Protein AF-A0A1H2IAS3-F1 (afdb_monomer_lite)

Sequence (229 aa):
MPHTAEIHLKPEILARYGLPDIAYPLPPGDLQAALSLDGELPLAVMLQALQQHGAEAGVDWRHYEPAMNRLAQLLTADDGRAAAPVMGDDWWLELGPVDLAGELVTIQREESLVAAISAREDGRLRVAVFRPLDAKSAEYLIGLGQLLHPEHGVCMRENNWQYALDYSAGNGNYYAADRGEAYLSYWKHGLGIGSDGSEIPGWHAQRALVARQVAVAATELGVHYVCSN

pLDDT: mean 91.95, std 10.25, range [46.59, 98.88]

Radius of gyration: 18.14 Å; chains: 1; bounding box: 50×37×56 Å

Structure (mmCIF, N/CA/C/O backbone):
data_AF-A0A1H2IAS3-F1
#
_entry.id   AF-A0A1H2IAS3-F1
#
loop_
_atom_site.group_PDB
_atom_site.id
_atom_site.type_symbol
_atom_site.label_atom_id
_atom_site.label_alt_id
_atom_site.label_comp_id
_atom_site.label_asym_id
_atom_site.label_entity_id
_atom_site.label_seq_id
_atom_site.pdbx_PDB_ins_code
_atom_site.Cartn_x
_atom_site.Cartn_y
_atom_site.Cartn_z
_atom_site.occupancy
_atom_site.B_iso_or_equiv
_atom_site.auth_seq_id
_atom_site.auth_comp_id
_atom_site.auth_asym_id
_atom_site.auth_atom_id
_atom_site.pdbx_PDB_model_num
ATOM 1 N N . MET A 1 1 ? -12.082 20.479 4.792 1.00 46.59 1 MET A N 1
ATOM 2 C CA . MET A 1 1 ? -11.861 19.406 5.774 1.00 46.59 1 MET A CA 1
ATOM 3 C C . MET A 1 1 ? -13.098 19.301 6.649 1.00 46.59 1 MET A C 1
ATOM 5 O O . MET A 1 1 ? -13.443 20.311 7.262 1.00 46.59 1 MET A O 1
ATOM 9 N N . PRO A 1 2 ? -13.817 18.167 6.665 1.00 52.47 2 PRO A N 1
ATOM 10 C CA . PRO A 1 2 ? -14.746 17.901 7.755 1.00 52.47 2 PRO A CA 1
ATOM 11 C C . PRO A 1 2 ? -13.956 17.875 9.072 1.00 52.47 2 PRO A C 1
ATOM 13 O O . PRO A 1 2 ? -12.798 17.471 9.106 1.00 52.47 2 PRO A O 1
ATOM 16 N N . HIS A 1 3 ? -14.551 18.390 10.140 1.00 62.66 3 HIS A N 1
ATOM 17 C CA . HIS A 1 3 ? -13.919 18.463 11.452 1.00 62.66 3 HIS A CA 1
ATOM 18 C C . HIS A 1 3 ? -13.776 17.043 12.024 1.00 62.66 3 HIS A C 1
ATOM 20 O O . HIS A 1 3 ? -14.788 16.415 12.328 1.00 62.66 3 HIS A O 1
ATOM 26 N N . THR A 1 4 ? -12.552 16.526 12.136 1.00 68.12 4 THR A N 1
ATOM 27 C CA . THR A 1 4 ? -12.251 15.280 12.855 1.00 68.12 4 THR A CA 1
ATOM 28 C C . THR A 1 4 ? -12.081 15.573 14.344 1.00 68.12 4 THR A C 1
ATOM 30 O O . THR A 1 4 ? -11.534 16.606 14.731 1.00 68.12 4 THR A O 1
ATOM 33 N N . ALA A 1 5 ? -12.589 14.676 15.188 1.00 76.75 5 ALA A N 1
ATOM 34 C CA . ALA A 1 5 ? -12.343 14.691 16.621 1.00 76.75 5 ALA A CA 1
ATOM 35 C C . ALA A 1 5 ? -11.257 13.665 16.951 1.00 76.75 5 ALA A C 1
ATOM 37 O O . ALA A 1 5 ? -11.325 12.518 16.512 1.00 76.75 5 ALA A O 1
ATOM 38 N N . GLU A 1 6 ? -10.272 14.073 17.744 1.00 83.75 6 GLU A N 1
ATOM 39 C CA . GLU A 1 6 ? -9.296 13.154 18.322 1.00 83.75 6 GLU A CA 1
ATOM 40 C C . GLU A 1 6 ? -9.916 12.449 19.525 1.00 83.75 6 GLU A C 1
ATOM 42 O O . GLU A 1 6 ? -10.330 13.082 20.501 1.00 83.75 6 GLU A O 1
ATOM 47 N N . ILE A 1 7 ? -10.010 11.124 19.448 1.00 85.50 7 ILE A N 1
ATOM 48 C CA . ILE A 1 7 ? -10.617 10.307 20.495 1.00 85.50 7 ILE A CA 1
ATOM 49 C C . ILE A 1 7 ? -9.554 9.424 21.123 1.00 85.50 7 ILE A C 1
ATOM 51 O O . ILE A 1 7 ? -8.887 8.640 20.450 1.00 85.50 7 ILE A O 1
ATOM 55 N N . HIS A 1 8 ? -9.455 9.517 22.445 1.00 87.25 8 HIS A N 1
ATOM 56 C CA . HIS A 1 8 ? -8.695 8.578 23.253 1.00 87.25 8 HIS A CA 1
ATOM 57 C C . HIS A 1 8 ? -9.622 7.464 23.728 1.00 87.25 8 HIS A C 1
ATOM 59 O O . HIS A 1 8 ? -10.606 7.699 24.437 1.00 87.25 8 HIS A O 1
ATOM 65 N N . LEU A 1 9 ? -9.315 6.239 23.311 1.00 86.94 9 LEU A N 1
ATOM 66 C CA . LEU A 1 9 ? -10.040 5.060 23.759 1.00 86.94 9 LEU A CA 1
ATOM 67 C C . LEU A 1 9 ? -9.651 4.721 25.198 1.00 86.94 9 LEU A C 1
ATOM 69 O O . LEU A 1 9 ? -8.518 4.924 25.625 1.00 86.94 9 LEU A O 1
ATOM 73 N N . LYS A 1 10 ? -10.600 4.167 25.956 1.00 87.12 10 LYS A N 1
ATOM 74 C CA . LYS A 1 10 ? -10.315 3.713 27.319 1.00 87.12 10 LYS A CA 1
ATOM 75 C C . LYS A 1 10 ? -9.317 2.543 27.306 1.00 87.12 10 LYS A C 1
ATOM 77 O O . LYS A 1 10 ? -9.403 1.705 26.400 1.00 87.12 10 LYS A O 1
ATOM 82 N N . PRO A 1 11 ? -8.452 2.405 28.329 1.00 90.00 11 PRO A N 1
ATOM 83 C CA . PRO A 1 11 ? -7.467 1.324 28.402 1.00 90.00 11 PRO A CA 1
ATOM 84 C C . PRO A 1 11 ? -8.058 -0.083 28.256 1.00 90.00 11 PRO A C 1
ATOM 86 O O . PRO A 1 11 ? -7.443 -0.947 27.634 1.00 90.00 11 PRO A O 1
ATOM 89 N N . GLU A 1 12 ? -9.269 -0.329 28.768 1.00 88.44 12 GLU A N 1
ATOM 90 C CA . GLU A 1 12 ? -9.911 -1.646 28.678 1.00 88.44 12 GLU A CA 1
ATOM 91 C C . GLU A 1 12 ? -10.295 -2.003 27.235 1.00 88.44 12 GLU A C 1
ATOM 93 O O . GLU A 1 12 ? -10.213 -3.164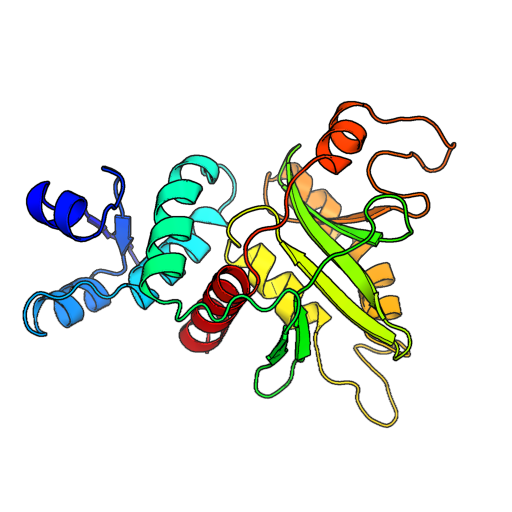 26.832 1.00 88.44 12 GLU A O 1
ATOM 98 N N . ILE A 1 13 ? -10.686 -1.002 26.441 1.00 88.12 13 ILE A N 1
ATOM 99 C CA . ILE A 1 13 ? -11.017 -1.169 25.023 1.00 88.12 13 ILE A CA 1
ATOM 100 C C . ILE A 1 13 ? -9.741 -1.394 24.215 1.00 88.12 13 ILE A C 1
ATOM 102 O O . ILE A 1 13 ? -9.682 -2.329 23.416 1.00 88.12 13 ILE A O 1
ATOM 106 N N . LEU A 1 14 ? -8.700 -0.595 24.466 1.00 90.81 14 LEU A N 1
ATOM 107 C CA . LEU A 1 14 ? -7.393 -0.777 23.834 1.00 90.81 14 LEU A CA 1
ATOM 108 C C . LEU A 1 14 ? -6.857 -2.191 24.079 1.00 90.81 14 LEU A C 1
ATOM 110 O O . LEU A 1 14 ? -6.491 -2.882 23.130 1.00 90.81 14 LEU A O 1
ATOM 114 N N . ALA A 1 15 ? -6.914 -2.666 25.327 1.00 92.94 15 ALA A N 1
ATOM 115 C CA . ALA A 1 15 ? -6.498 -4.015 25.694 1.00 92.94 15 ALA A CA 1
ATOM 116 C C . ALA A 1 15 ? -7.352 -5.102 25.021 1.00 92.94 15 ALA A C 1
ATOM 118 O O . ALA A 1 15 ? -6.798 -6.074 24.508 1.00 92.94 15 ALA A O 1
ATOM 119 N N . ARG A 1 16 ? -8.684 -4.934 24.969 1.00 91.69 16 ARG A N 1
ATOM 120 C CA . ARG A 1 16 ? -9.601 -5.890 24.319 1.00 91.69 16 ARG A CA 1
ATOM 121 C C . ARG A 1 16 ? -9.268 -6.096 22.842 1.00 91.69 16 ARG A C 1
ATOM 123 O O . ARG A 1 16 ? -9.305 -7.227 22.367 1.00 91.69 16 ARG A O 1
ATOM 130 N N . TYR A 1 17 ? -8.960 -5.019 22.123 1.00 92.12 17 TYR A N 1
ATOM 131 C CA . TYR A 1 17 ? -8.684 -5.075 20.687 1.00 92.12 17 TYR A CA 1
ATOM 132 C C . TYR A 1 17 ? -7.187 -5.177 20.361 1.00 92.12 17 TYR A C 1
ATOM 134 O O . TYR A 1 17 ? -6.839 -5.466 19.219 1.00 92.12 17 TYR A O 1
ATOM 142 N N . GLY A 1 18 ? -6.289 -5.021 21.337 1.00 95.50 18 GLY A N 1
ATOM 143 C CA . GLY A 1 18 ? -4.838 -4.974 21.123 1.00 95.50 18 GLY A CA 1
ATOM 144 C C . GLY A 1 18 ? -4.384 -3.717 20.373 1.00 95.50 18 GLY A C 1
ATOM 145 O O . GLY A 1 18 ? -3.422 -3.776 19.613 1.00 95.50 18 GLY A O 1
ATOM 146 N N . LEU A 1 19 ? -5.121 -2.617 20.527 1.00 95.75 19 LEU A N 1
ATOM 147 C CA . LEU A 1 19 ? -4.857 -1.338 19.874 1.00 95.75 19 LEU A CA 1
ATOM 148 C C . LEU A 1 19 ? -3.833 -0.514 20.676 1.00 95.75 19 LEU A C 1
ATOM 150 O O . LEU A 1 19 ? -3.843 -0.579 21.907 1.00 95.75 19 LEU A O 1
ATOM 154 N N . PRO A 1 20 ? -2.962 0.269 20.015 1.00 96.50 20 PRO A N 1
ATOM 155 C CA . PRO A 1 20 ? -2.035 1.156 20.708 1.00 96.50 20 PRO A CA 1
ATOM 156 C C . PRO A 1 20 ? -2.765 2.345 21.350 1.00 96.50 20 PRO A C 1
ATOM 158 O O . PRO A 1 20 ? -3.805 2.795 20.859 1.00 96.50 20 PRO A O 1
ATOM 161 N N . ASP A 1 21 ? -2.189 2.863 22.434 1.00 94.88 21 ASP A N 1
ATOM 162 C CA . ASP A 1 21 ? -2.673 4.058 23.129 1.00 94.88 21 ASP A CA 1
ATOM 163 C C . ASP A 1 21 ? -2.232 5.324 22.386 1.00 94.88 21 ASP A C 1
ATOM 165 O O . ASP A 1 21 ? -1.154 5.871 22.621 1.00 94.88 21 ASP A O 1
ATOM 169 N N . ILE A 1 22 ? -3.056 5.724 21.419 1.00 94.38 22 ILE A N 1
ATOM 170 C CA . ILE A 1 22 ? -2.878 6.912 20.585 1.00 94.38 22 ILE A CA 1
ATOM 171 C C . ILE A 1 22 ? -4.205 7.669 20.472 1.00 94.38 22 ILE A C 1
ATOM 173 O O . ILE A 1 22 ? -5.271 7.139 20.800 1.00 94.38 22 ILE A O 1
ATOM 177 N N . ALA A 1 23 ? -4.146 8.900 19.971 1.00 91.38 23 ALA A N 1
ATOM 178 C CA . ALA A 1 23 ? -5.338 9.612 19.534 1.00 91.38 23 ALA A CA 1
ATOM 179 C C . ALA A 1 23 ? -5.831 9.035 18.198 1.00 91.38 23 ALA A C 1
ATOM 181 O O . ALA A 1 23 ? -5.063 8.922 17.241 1.00 91.38 23 ALA A O 1
ATOM 182 N N . TYR A 1 24 ? -7.115 8.685 18.128 1.00 90.94 24 TYR A N 1
ATOM 183 C CA . TYR A 1 24 ? -7.759 8.221 16.901 1.00 90.94 24 TYR A CA 1
ATOM 184 C C . TYR A 1 24 ? -8.543 9.379 16.273 1.00 90.94 24 TYR A C 1
ATOM 186 O O . TYR A 1 24 ? -9.514 9.833 16.887 1.00 90.94 24 TYR A O 1
ATOM 194 N N . PRO A 1 25 ? -8.155 9.867 15.081 1.00 88.12 25 PRO A N 1
ATOM 195 C CA . PRO A 1 25 ? -8.906 10.892 14.373 1.00 88.12 25 PRO A CA 1
ATOM 196 C C . PRO A 1 25 ? -10.159 10.242 13.785 1.00 88.12 25 PRO A C 1
ATOM 198 O O . PRO A 1 25 ? -10.052 9.435 12.871 1.00 88.12 25 PRO A O 1
ATOM 201 N N . LEU A 1 26 ? -11.348 10.550 14.308 1.00 82.88 26 LEU A N 1
ATOM 202 C CA . LEU A 1 26 ? -12.611 10.058 13.743 1.00 82.88 26 LEU A CA 1
ATOM 203 C C . LEU A 1 26 ? -13.562 11.219 13.452 1.00 82.88 26 LEU A C 1
ATOM 205 O O . LEU A 1 26 ? -13.618 12.184 14.222 1.00 82.88 26 LEU A O 1
ATOM 209 N N . PRO A 1 27 ? -14.369 11.135 12.385 1.00 73.50 27 PRO A N 1
ATOM 210 C CA . PRO A 1 27 ? -15.487 12.045 12.209 1.00 73.50 27 PRO A CA 1
ATOM 211 C C . PRO A 1 27 ? -16.485 11.895 13.379 1.00 73.50 27 PRO A C 1
ATOM 213 O O . PRO A 1 27 ? -16.867 10.773 13.724 1.00 73.50 27 PRO A O 1
ATOM 216 N N . PRO A 1 28 ? -16.956 12.998 13.995 1.00 67.38 28 PRO A N 1
ATOM 217 C CA . PRO A 1 28 ? -17.857 12.946 15.151 1.00 67.38 28 PRO A CA 1
ATOM 218 C C . PRO A 1 28 ? -19.148 12.149 14.911 1.00 67.38 28 PRO A C 1
ATOM 220 O O . PRO A 1 28 ? -19.643 11.488 15.824 1.00 67.38 28 PRO A O 1
ATOM 223 N N . GLY A 1 29 ? -19.681 12.195 13.683 1.00 67.31 29 GLY A N 1
ATOM 224 C CA . GLY A 1 29 ? -20.892 11.464 13.299 1.00 67.31 29 GLY A CA 1
ATOM 225 C C . GLY A 1 29 ? -20.714 9.945 13.324 1.00 67.31 29 GLY A C 1
ATOM 226 O O . GLY A 1 29 ? -21.602 9.233 13.795 1.00 67.31 29 GLY A O 1
ATOM 227 N N . ASP A 1 30 ? -19.545 9.457 12.908 1.00 67.12 30 ASP A N 1
ATOM 228 C CA . ASP A 1 30 ? -19.272 8.023 12.796 1.00 67.12 30 ASP A CA 1
ATOM 229 C C . ASP A 1 30 ? -18.983 7.390 14.160 1.00 67.12 30 ASP A C 1
ATOM 231 O O . ASP A 1 30 ? -19.407 6.265 14.433 1.00 67.12 30 ASP A O 1
ATOM 235 N N . LEU A 1 31 ? -18.342 8.136 15.069 1.00 66.50 31 LEU A N 1
ATOM 236 C CA . LEU A 1 31 ? -18.149 7.688 16.448 1.00 66.50 31 LEU A CA 1
ATOM 237 C C . LEU A 1 31 ? -19.492 7.531 17.172 1.00 66.50 31 LEU A C 1
ATOM 239 O O . LEU A 1 31 ? -19.711 6.538 17.866 1.00 66.50 31 LEU A O 1
ATOM 243 N N . GLN A 1 32 ? -20.395 8.504 17.031 1.00 63.34 32 GLN A N 1
ATOM 244 C CA . GLN A 1 32 ? -21.678 8.472 17.728 1.00 63.34 32 GLN A CA 1
ATOM 245 C C . GLN A 1 32 ? -22.565 7.325 17.222 1.00 63.34 32 GLN A C 1
ATOM 247 O O . GLN A 1 32 ? -23.195 6.640 18.029 1.00 63.34 32 GLN A O 1
ATOM 252 N N . ALA A 1 33 ? -22.560 7.061 15.912 1.00 60.88 33 ALA A N 1
ATOM 253 C CA . ALA A 1 33 ? -23.252 5.917 15.323 1.00 60.88 33 ALA A CA 1
ATOM 254 C C . ALA A 1 33 ? -22.686 4.577 15.826 1.00 60.88 33 ALA A C 1
ATOM 256 O O . ALA A 1 33 ? -23.450 3.684 16.192 1.00 60.88 33 ALA A O 1
ATOM 257 N N . ALA A 1 34 ? -21.362 4.457 15.930 1.00 57.03 34 ALA A N 1
ATOM 258 C CA . ALA A 1 34 ? -20.717 3.228 16.380 1.00 57.03 34 ALA A CA 1
ATOM 259 C C . ALA A 1 34 ? -20.908 2.942 17.874 1.00 57.03 34 ALA A C 1
ATOM 261 O O . ALA A 1 34 ? -21.188 1.815 18.263 1.00 57.03 34 ALA A O 1
ATOM 262 N N . LEU A 1 35 ? -20.853 3.976 18.719 1.00 62.22 35 LEU A N 1
ATOM 263 C CA . LEU A 1 35 ? -21.13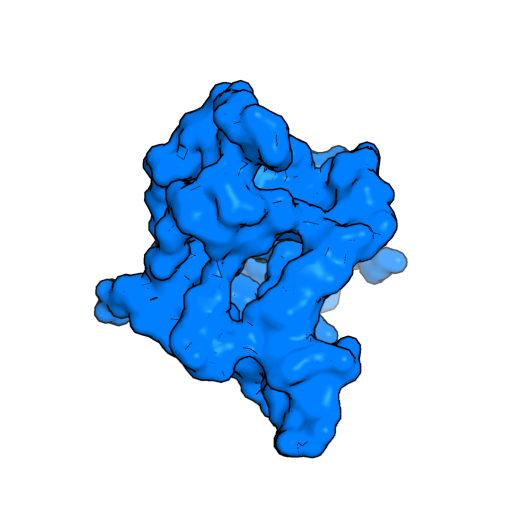4 3.847 20.153 1.00 62.22 35 LEU A CA 1
ATOM 264 C C . LEU A 1 35 ? -22.605 3.496 20.446 1.00 62.22 35 LEU A C 1
ATOM 266 O O . LEU A 1 35 ? -22.912 3.054 21.552 1.00 62.22 35 LEU A O 1
ATOM 270 N N . SER A 1 36 ? -23.502 3.692 19.473 1.00 59.06 36 SER A N 1
ATOM 271 C CA . SER A 1 36 ? -24.929 3.358 19.575 1.00 59.06 36 SER A CA 1
ATOM 272 C C . SER A 1 36 ? -25.235 1.885 19.264 1.00 59.06 36 SER A C 1
ATOM 274 O O . SER A 1 36 ? -26.299 1.400 19.644 1.00 59.06 36 SER A O 1
ATOM 276 N N . LEU A 1 37 ? -24.323 1.175 18.589 1.00 49.22 37 LEU A N 1
ATOM 277 C CA . LEU A 1 37 ? -24.444 -0.240 18.223 1.00 49.22 37 LEU A CA 1
ATOM 278 C C . LEU A 1 37 ? -23.657 -1.100 19.225 1.00 49.22 37 LEU A C 1
ATOM 280 O O . LEU A 1 37 ? -22.456 -1.297 19.073 1.00 49.22 37 LEU A O 1
ATOM 284 N N . ASP A 1 38 ? -24.328 -1.563 20.285 1.00 56.19 38 ASP A N 1
ATOM 285 C CA . ASP A 1 38 ? -23.873 -2.578 21.262 1.00 56.19 38 ASP A CA 1
ATOM 286 C C . ASP A 1 38 ? -22.469 -2.401 21.899 1.00 56.19 38 ASP A C 1
ATOM 288 O O . ASP A 1 38 ? -21.972 -3.286 22.600 1.00 56.19 38 ASP A O 1
ATOM 292 N N . GLY A 1 39 ? -21.837 -1.234 21.739 1.00 62.66 39 GLY A N 1
ATOM 293 C CA . GLY A 1 39 ? -20.511 -0.934 22.282 1.00 62.66 39 GLY A CA 1
ATOM 294 C C . GLY A 1 39 ? -19.344 -1.563 21.509 1.00 62.66 39 GLY A C 1
ATOM 295 O O . GLY A 1 39 ? -18.251 -1.691 22.074 1.00 62.66 39 GLY A O 1
ATOM 296 N N . GLU A 1 40 ? -19.542 -1.964 20.249 1.00 78.38 40 GLU A N 1
ATOM 297 C CA . GLU A 1 40 ? -18.454 -2.409 19.370 1.00 78.38 40 GLU A CA 1
ATOM 298 C C . GLU A 1 40 ? -17.785 -1.234 18.643 1.00 78.38 40 GLU A C 1
ATOM 300 O O . GLU A 1 40 ? -18.399 -0.207 18.361 1.00 78.38 40 GLU A O 1
ATOM 305 N N . LEU A 1 41 ? -16.482 -1.360 18.373 1.00 85.06 41 LEU A N 1
ATOM 306 C CA . LEU A 1 41 ? -15.741 -0.317 17.665 1.00 85.06 41 LEU A CA 1
ATOM 307 C C . LEU A 1 41 ? -16.014 -0.388 16.155 1.00 85.06 41 LEU A C 1
ATOM 309 O O . LEU A 1 41 ? -16.025 -1.487 15.596 1.00 85.06 41 LEU A O 1
ATOM 313 N N . PRO A 1 42 ? -16.126 0.756 15.455 1.00 88.31 42 PRO A N 1
ATOM 314 C CA . PRO A 1 42 ? -16.323 0.786 14.011 1.00 88.31 42 PRO A CA 1
ATOM 315 C C . PRO A 1 42 ? -14.980 0.599 13.295 1.00 88.31 42 PRO A C 1
ATOM 317 O O . PRO A 1 42 ? -14.432 1.534 12.715 1.00 88.31 42 PRO A O 1
ATOM 320 N N . LEU A 1 43 ? -14.414 -0.608 13.365 1.00 92.12 43 LEU A N 1
ATOM 321 C CA . LEU A 1 43 ? -13.025 -0.877 12.970 1.00 92.12 43 LEU A CA 1
ATOM 322 C C . LEU A 1 43 ? -12.687 -0.404 11.544 1.00 92.12 43 LEU A C 1
ATOM 324 O O . LEU A 1 43 ? -11.607 0.140 11.333 1.00 92.12 43 LEU A O 1
ATOM 328 N N . ALA A 1 44 ? -13.605 -0.569 10.584 1.00 92.88 44 ALA A N 1
ATOM 329 C CA . ALA A 1 44 ? -13.407 -0.131 9.199 1.00 92.88 44 ALA A CA 1
ATOM 330 C C . ALA A 1 44 ? -13.349 1.400 9.066 1.00 92.88 44 ALA A C 1
ATOM 332 O O . ALA A 1 44 ? -12.455 1.919 8.407 1.00 92.88 44 ALA A O 1
ATOM 333 N N . VAL A 1 45 ? -14.239 2.126 9.753 1.00 91.00 45 VAL A N 1
ATOM 334 C CA . VAL A 1 45 ? -14.219 3.600 9.792 1.00 91.00 45 VAL A CA 1
ATOM 335 C C . VAL A 1 45 ? -12.939 4.085 10.466 1.00 91.00 45 VAL A C 1
ATOM 337 O O . VAL A 1 45 ? -12.285 4.996 9.973 1.00 91.00 45 VAL A O 1
ATOM 340 N N . MET A 1 46 ? -12.536 3.444 11.568 1.00 93.19 46 MET A N 1
ATOM 341 C CA . MET A 1 46 ? -11.285 3.787 12.242 1.00 93.19 46 MET A CA 1
ATOM 342 C C . MET A 1 46 ? -10.070 3.585 11.343 1.00 93.19 46 MET A C 1
ATOM 344 O O . MET A 1 46 ? -9.178 4.431 11.327 1.00 93.19 46 MET A O 1
ATOM 348 N N . LEU A 1 47 ? -10.033 2.481 10.594 1.00 96.19 47 LEU A N 1
ATOM 349 C CA . LEU A 1 47 ? -8.961 2.229 9.643 1.00 96.19 47 LEU A CA 1
ATOM 350 C C . LEU A 1 47 ? -8.966 3.292 8.542 1.00 96.19 47 LEU A C 1
ATOM 352 O O . LEU A 1 47 ? -7.935 3.919 8.331 1.00 96.19 47 LEU A O 1
ATOM 356 N N . GLN A 1 48 ? -10.111 3.555 7.907 1.00 95.00 48 GLN A N 1
ATOM 357 C CA . GLN A 1 48 ? -10.227 4.562 6.848 1.00 95.00 48 GLN A CA 1
ATOM 358 C C . GLN A 1 48 ? -9.809 5.959 7.327 1.00 95.00 48 GLN A C 1
ATOM 360 O O . GLN A 1 48 ? -9.057 6.644 6.635 1.00 95.00 48 GLN A O 1
ATOM 365 N N . ALA A 1 49 ? -10.216 6.370 8.526 1.00 93.44 49 ALA A N 1
ATOM 366 C CA . ALA A 1 49 ? -9.848 7.675 9.056 1.00 93.44 49 ALA A CA 1
ATOM 367 C C . ALA A 1 49 ? -8.335 7.788 9.328 1.00 93.44 49 ALA A C 1
ATOM 369 O O . ALA A 1 49 ? -7.727 8.815 9.026 1.00 93.44 49 ALA A O 1
ATOM 370 N N . LEU A 1 50 ? -7.693 6.713 9.807 1.00 95.81 50 LEU A N 1
ATOM 371 C CA . LEU A 1 50 ? -6.231 6.652 9.912 1.00 95.81 50 LEU A CA 1
ATOM 372 C C . LEU A 1 50 ? -5.544 6.637 8.541 1.00 95.81 50 LEU A C 1
ATOM 374 O O . LEU A 1 50 ? -4.494 7.256 8.397 1.00 95.81 50 LEU A O 1
ATOM 378 N N . GLN A 1 51 ? -6.122 5.982 7.528 1.00 96.88 51 GLN A N 1
ATOM 379 C CA . GLN A 1 51 ? -5.601 6.026 6.158 1.00 96.88 51 GLN A CA 1
ATOM 380 C C . GLN A 1 51 ? -5.623 7.458 5.610 1.00 96.88 51 GLN A C 1
ATOM 382 O O . GLN A 1 51 ? -4.636 7.905 5.028 1.00 96.88 51 GLN A O 1
ATOM 387 N N . GLN A 1 52 ? -6.725 8.183 5.816 1.00 94.88 52 GLN A N 1
ATOM 388 C CA . GLN A 1 52 ? -6.879 9.574 5.381 1.00 94.88 52 GLN A CA 1
ATOM 389 C C . GLN A 1 52 ? -5.904 10.498 6.104 1.00 94.88 52 GLN A C 1
ATOM 391 O O . GLN A 1 52 ? -5.136 11.203 5.455 1.00 94.88 52 GLN A O 1
ATOM 396 N N . HIS A 1 53 ? -5.890 10.452 7.436 1.00 93.62 53 HIS A N 1
ATOM 397 C CA . HIS A 1 53 ? -5.043 11.337 8.224 1.00 93.62 53 HIS A CA 1
ATOM 398 C C . HIS A 1 53 ? -3.556 11.012 8.050 1.00 93.62 53 HIS A C 1
ATOM 400 O O . HIS A 1 53 ? -2.720 11.904 7.932 1.00 93.62 53 HIS A O 1
ATOM 406 N N . GLY A 1 54 ? -3.226 9.723 7.937 1.00 94.19 54 GLY A N 1
ATOM 407 C CA . GLY A 1 54 ? -1.880 9.266 7.628 1.00 94.19 54 GLY A CA 1
ATOM 408 C C . GLY A 1 54 ? -1.366 9.834 6.309 1.00 94.19 54 GLY A C 1
ATOM 409 O O . GLY A 1 54 ? -0.187 10.155 6.234 1.00 94.19 54 GLY A O 1
ATOM 410 N N . ALA A 1 55 ? -2.217 10.021 5.293 1.00 95.06 55 ALA A N 1
ATOM 411 C CA . ALA A 1 55 ? -1.816 10.537 3.981 1.00 95.06 55 ALA A CA 1
ATOM 412 C C . ALA A 1 55 ? -1.476 12.042 3.968 1.00 95.06 55 ALA A C 1
ATOM 414 O O . ALA A 1 55 ? -0.883 12.518 2.997 1.00 95.06 55 ALA A O 1
ATOM 415 N N . GLU A 1 56 ? -1.832 12.794 5.013 1.00 92.44 56 GLU A N 1
ATOM 416 C CA . GLU A 1 56 ? -1.585 14.235 5.086 1.00 92.44 56 GLU A CA 1
ATOM 417 C C . GLU A 1 56 ? -0.081 14.560 5.163 1.00 92.44 56 GLU A C 1
ATOM 419 O O . GLU A 1 56 ? 0.713 13.890 5.833 1.00 92.44 56 GLU A O 1
ATOM 424 N N . ALA A 1 57 ? 0.320 15.626 4.467 1.00 89.50 57 ALA A N 1
ATOM 425 C CA . ALA A 1 57 ? 1.686 16.133 4.498 1.00 89.50 57 ALA A CA 1
ATOM 426 C C . ALA A 1 57 ? 2.045 16.671 5.896 1.00 89.50 57 ALA A C 1
ATOM 428 O O . ALA A 1 57 ? 1.260 17.382 6.521 1.00 89.50 57 ALA A O 1
ATOM 429 N N . GLY A 1 58 ? 3.257 16.372 6.372 1.00 87.88 58 GLY A N 1
ATOM 430 C CA . GLY A 1 58 ? 3.758 16.844 7.672 1.00 87.88 58 GLY A CA 1
ATOM 431 C C . GLY A 1 58 ? 3.255 16.071 8.898 1.00 87.88 58 GLY A C 1
ATOM 432 O O . GLY A 1 58 ? 3.694 16.364 10.009 1.00 87.88 58 GLY A O 1
ATOM 433 N N . VAL A 1 59 ? 2.383 15.078 8.715 1.00 89.88 59 VAL A N 1
ATOM 434 C CA . VAL A 1 59 ? 1.967 14.151 9.774 1.00 89.88 59 VAL A CA 1
ATOM 435 C C . VAL A 1 59 ? 3.030 13.064 9.970 1.00 89.88 59 VAL A C 1
ATOM 437 O O . VAL A 1 59 ? 3.562 12.526 8.996 1.00 89.88 59 VAL A O 1
ATOM 440 N N . ASP A 1 60 ? 3.316 12.700 11.227 1.00 93.19 60 ASP A N 1
ATOM 441 C CA . ASP A 1 60 ? 4.122 11.514 11.556 1.00 93.19 60 ASP A CA 1
ATOM 442 C C . ASP A 1 60 ? 3.318 10.240 11.271 1.00 93.19 60 ASP A C 1
ATOM 444 O O . ASP A 1 60 ? 2.783 9.575 12.155 1.00 93.19 60 ASP A O 1
ATOM 448 N N . TRP A 1 61 ? 3.197 9.910 9.992 1.00 94.75 61 TRP A N 1
ATOM 449 C CA . TRP A 1 61 ? 2.393 8.798 9.498 1.00 94.75 61 TRP A CA 1
ATOM 450 C C . TRP A 1 61 ? 2.820 7.440 10.077 1.00 94.75 61 TRP A C 1
ATOM 452 O O . TRP A 1 61 ? 1.987 6.546 10.239 1.00 94.75 61 TRP A O 1
ATOM 462 N N . ARG A 1 62 ? 4.097 7.289 10.462 1.00 96.12 62 ARG A N 1
ATOM 463 C CA . ARG A 1 62 ? 4.628 6.071 11.096 1.00 96.12 62 ARG A CA 1
ATOM 464 C C . ARG A 1 62 ? 4.036 5.828 12.481 1.00 96.12 62 ARG A C 1
ATOM 466 O O . ARG A 1 62 ? 3.922 4.675 12.896 1.00 96.12 62 ARG A O 1
ATOM 473 N N . HIS A 1 63 ? 3.593 6.882 13.167 1.00 95.75 63 HIS A N 1
ATOM 474 C CA . HIS A 1 63 ? 2.882 6.778 14.440 1.00 95.75 63 HIS A CA 1
ATOM 475 C C . HIS A 1 63 ? 1.597 5.936 14.331 1.00 95.75 63 HIS A C 1
ATOM 477 O O . HIS A 1 63 ? 1.249 5.216 15.268 1.00 95.75 63 HIS A O 1
ATOM 483 N N . TYR A 1 64 ? 0.920 5.974 13.177 1.00 96.12 64 TYR A N 1
ATOM 484 C CA . TYR A 1 64 ? -0.347 5.272 12.952 1.00 96.12 64 TYR A CA 1
ATOM 485 C C . TYR A 1 64 ? -0.188 3.837 12.442 1.00 96.12 64 TYR A C 1
ATOM 487 O O . TYR A 1 64 ? -1.133 3.053 12.554 1.00 96.12 64 TYR A O 1
ATOM 495 N N . GLU A 1 65 ? 0.989 3.446 11.938 1.00 97.31 65 GLU A N 1
ATOM 496 C CA . GLU A 1 65 ? 1.208 2.116 11.352 1.00 97.31 65 GLU A CA 1
ATOM 497 C C . GLU A 1 65 ? 0.801 0.954 12.280 1.00 97.31 65 GLU A C 1
ATOM 499 O O . GLU A 1 65 ? 0.128 0.032 11.803 1.00 97.31 65 GLU A O 1
ATOM 504 N N . PRO A 1 66 ? 1.126 0.958 13.594 1.00 98.12 66 PRO A N 1
ATOM 505 C CA . PRO A 1 66 ? 0.718 -0.127 14.484 1.00 98.12 66 PRO A CA 1
ATOM 506 C C . PRO A 1 66 ? -0.805 -0.234 14.621 1.00 98.12 66 PRO A C 1
ATOM 508 O O . PRO A 1 66 ? -1.344 -1.343 14.641 1.00 98.12 66 PRO A O 1
ATOM 511 N N . ALA A 1 67 ? -1.503 0.905 14.676 1.00 97.88 67 ALA A N 1
ATOM 512 C CA . ALA A 1 67 ? -2.957 0.958 14.775 1.00 97.88 67 ALA A CA 1
ATOM 513 C C . ALA A 1 67 ? -3.622 0.488 13.477 1.00 97.88 67 ALA A C 1
ATOM 515 O O . ALA A 1 67 ? -4.474 -0.397 13.519 1.00 97.88 67 ALA A O 1
ATOM 516 N N . MET A 1 68 ? -3.186 1.010 12.326 1.00 98.25 68 MET A N 1
ATOM 517 C CA . MET A 1 68 ? -3.696 0.609 11.009 1.00 98.25 68 MET A CA 1
ATOM 518 C C . MET A 1 68 ? -3.509 -0.889 10.779 1.00 98.25 68 MET A C 1
ATOM 520 O O . MET A 1 68 ? -4.458 -1.595 10.442 1.00 98.25 68 MET A O 1
ATOM 524 N N . ASN A 1 69 ? -2.303 -1.396 11.055 1.00 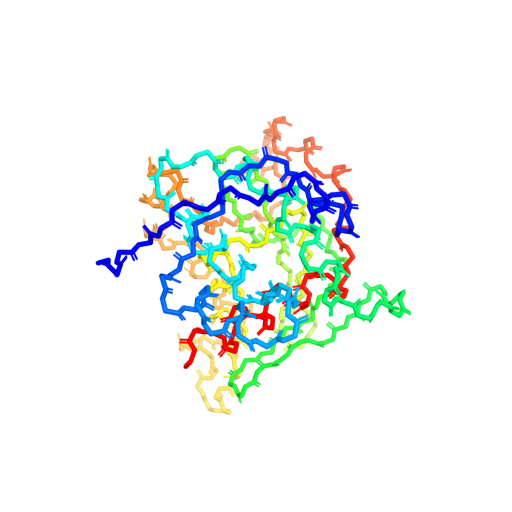97.69 69 ASN A N 1
ATOM 525 C CA . ASN A 1 69 ? -2.007 -2.815 10.938 1.00 97.69 69 ASN A CA 1
ATOM 526 C C . ASN A 1 69 ? -2.928 -3.659 11.824 1.00 97.69 69 ASN A C 1
ATOM 528 O O . ASN A 1 69 ? -3.435 -4.689 11.384 1.00 97.69 69 ASN A O 1
ATOM 532 N N . ARG A 1 70 ? -3.152 -3.232 13.071 1.00 97.75 70 ARG A N 1
ATOM 533 C CA . ARG A 1 70 ? -4.001 -3.979 13.993 1.00 97.75 70 ARG A CA 1
ATOM 534 C C . ARG A 1 70 ? -5.468 -3.964 13.572 1.00 97.75 70 ARG A C 1
ATOM 536 O O . ARG A 1 70 ? -6.110 -5.008 13.623 1.00 97.75 70 ARG A O 1
ATOM 543 N N . LEU A 1 71 ? -5.989 -2.814 13.154 1.00 97.56 71 LEU A N 1
ATOM 544 C CA . LEU A 1 71 ? -7.365 -2.686 12.670 1.00 97.56 71 LEU A CA 1
ATOM 545 C C . LEU A 1 71 ? -7.595 -3.554 11.431 1.00 97.56 71 LEU A C 1
ATOM 547 O O . LEU A 1 71 ? -8.569 -4.301 11.390 1.00 97.56 71 LEU A O 1
ATOM 551 N N . ALA A 1 72 ? -6.663 -3.536 10.476 1.00 97.38 72 ALA A N 1
ATOM 552 C CA . ALA A 1 72 ? -6.729 -4.397 9.303 1.00 97.38 72 ALA A CA 1
ATOM 553 C C . ALA A 1 72 ? -6.718 -5.884 9.697 1.00 97.38 72 ALA A C 1
ATOM 555 O O . ALA A 1 72 ? -7.567 -6.640 9.236 1.00 97.38 72 ALA A O 1
ATOM 556 N N . GLN A 1 73 ? -5.842 -6.305 10.617 1.00 96.50 73 GLN A N 1
ATOM 557 C CA . GLN A 1 73 ? -5.824 -7.682 11.133 1.00 96.50 73 GLN A CA 1
ATOM 558 C C . GLN A 1 73 ? -7.140 -8.095 11.805 1.00 96.50 73 GLN A C 1
ATOM 560 O O . GLN A 1 73 ? -7.572 -9.228 11.631 1.00 96.50 73 GLN A O 1
ATOM 565 N N . LEU A 1 74 ? -7.775 -7.203 12.571 1.00 96.19 74 LEU A N 1
ATOM 566 C CA . LEU A 1 74 ? -9.063 -7.477 13.222 1.00 96.19 74 LEU A CA 1
ATOM 567 C C . LEU A 1 74 ? -10.212 -7.642 12.214 1.00 96.19 74 LEU A C 1
ATOM 569 O O . LEU A 1 74 ? -11.172 -8.350 12.500 1.00 96.19 74 LEU A O 1
ATOM 573 N N . LEU A 1 75 ? -10.109 -6.986 11.058 1.00 95.31 75 LEU A N 1
ATOM 574 C CA . LEU A 1 75 ? -11.071 -7.059 9.955 1.00 95.31 75 LEU A CA 1
ATOM 575 C C . LEU A 1 75 ? -10.793 -8.222 8.987 1.00 95.31 75 LEU A C 1
ATOM 577 O O . LEU A 1 75 ? -11.659 -8.585 8.193 1.00 95.31 75 LEU A O 1
ATOM 581 N N . THR A 1 76 ? -9.591 -8.798 9.031 1.00 93.88 76 THR A N 1
ATOM 582 C CA . THR A 1 76 ? -9.131 -9.800 8.065 1.00 93.88 76 THR A CA 1
ATOM 583 C C . THR A 1 76 ? -9.505 -11.215 8.507 1.00 93.88 76 THR A C 1
ATOM 585 O O . THR A 1 76 ? -9.170 -11.641 9.611 1.00 93.88 76 THR A O 1
ATOM 588 N N . ALA A 1 77 ? -10.097 -11.997 7.603 1.00 83.62 77 ALA A N 1
ATOM 589 C CA . ALA A 1 77 ? -10.125 -13.456 7.703 1.00 83.62 77 ALA A CA 1
ATOM 590 C C . ALA A 1 77 ? -8.956 -14.029 6.882 1.00 83.62 77 ALA A C 1
ATOM 592 O O . ALA A 1 77 ? -9.076 -14.197 5.670 1.00 83.62 77 ALA A O 1
ATOM 593 N N . ASP A 1 78 ? -7.803 -14.252 7.520 1.00 79.25 78 ASP A N 1
ATOM 594 C CA . ASP A 1 78 ? -6.613 -14.767 6.829 1.00 79.25 78 ASP A CA 1
ATOM 595 C C . ASP A 1 78 ? -6.775 -16.255 6.491 1.00 79.25 78 ASP A C 1
ATOM 597 O O . ASP A 1 78 ? -7.159 -17.068 7.334 1.00 79.25 78 ASP A O 1
ATOM 601 N N . ASP A 1 79 ? -6.454 -16.606 5.250 1.00 81.56 79 ASP A N 1
ATOM 602 C CA . ASP A 1 79 ? -6.456 -17.973 4.733 1.00 81.56 79 ASP A CA 1
ATOM 603 C C . ASP A 1 79 ? -5.062 -18.453 4.291 1.00 81.56 79 ASP A C 1
ATOM 605 O O . ASP A 1 79 ? -4.927 -19.535 3.716 1.00 81.56 79 ASP A O 1
ATOM 609 N N . GLY A 1 80 ? -4.013 -17.674 4.583 1.00 85.50 80 GLY A N 1
ATOM 610 C CA . GLY A 1 80 ? -2.616 -18.041 4.361 1.00 85.50 80 GLY A CA 1
ATOM 611 C C . GLY A 1 80 ? -2.176 -18.007 2.896 1.00 85.50 80 GLY A C 1
ATOM 612 O O . GLY A 1 80 ? -1.105 -18.526 2.567 1.00 85.50 80 GLY A O 1
ATOM 613 N N . ARG A 1 81 ? -2.975 -17.423 1.993 1.00 91.12 81 ARG A N 1
ATOM 614 C CA . ARG A 1 81 ? -2.608 -17.304 0.577 1.00 91.12 81 ARG A CA 1
ATOM 615 C C . ARG A 1 81 ? -1.381 -16.412 0.385 1.00 91.12 81 ARG A C 1
ATOM 617 O O . ARG A 1 81 ? -1.319 -15.282 0.859 1.00 91.12 81 ARG A O 1
ATOM 624 N N . ALA A 1 82 ? -0.429 -16.907 -0.403 1.00 92.19 82 ALA A N 1
ATOM 625 C CA . ALA A 1 82 ? 0.759 -16.147 -0.797 1.00 92.19 82 ALA A CA 1
ATOM 626 C C . ALA A 1 82 ? 0.474 -15.100 -1.889 1.00 92.19 82 ALA A C 1
ATOM 628 O O . ALA A 1 82 ? 1.251 -14.162 -2.054 1.00 92.19 82 ALA A O 1
ATOM 629 N N . ALA A 1 83 ? -0.617 -15.268 -2.642 1.00 95.81 83 ALA A N 1
ATOM 630 C CA . ALA A 1 83 ? -1.092 -14.303 -3.622 1.00 95.81 83 ALA A CA 1
ATOM 631 C C . ALA A 1 83 ? -2.617 -14.390 -3.778 1.00 95.81 83 ALA A C 1
ATOM 633 O O . ALA A 1 83 ? -3.195 -15.475 -3.657 1.00 95.81 83 ALA A O 1
ATOM 634 N N . ALA A 1 84 ? -3.266 -13.261 -4.058 1.00 95.50 84 ALA A N 1
ATOM 635 C CA . ALA A 1 84 ? -4.701 -13.204 -4.307 1.00 95.50 84 ALA A CA 1
ATOM 636 C C . ALA A 1 84 ? -5.066 -12.044 -5.249 1.00 95.50 84 ALA A C 1
ATOM 638 O O . ALA A 1 84 ? -4.496 -10.956 -5.126 1.00 95.50 84 ALA A O 1
ATOM 639 N N . PRO A 1 85 ? -6.039 -12.240 -6.159 1.00 96.38 85 PRO A N 1
ATOM 640 C CA . PRO A 1 85 ? -6.632 -11.130 -6.882 1.00 96.38 85 PRO A CA 1
ATOM 641 C C . PRO A 1 85 ? -7.469 -10.276 -5.924 1.00 96.38 85 PRO A C 1
ATOM 643 O O . PRO A 1 85 ? -8.235 -10.803 -5.116 1.00 96.38 85 PRO A O 1
ATOM 646 N N . VAL A 1 86 ? -7.351 -8.963 -6.063 1.00 96.06 86 VAL A N 1
ATOM 647 C CA . VAL A 1 86 ? -8.216 -7.964 -5.433 1.00 96.06 86 VAL A CA 1
ATOM 648 C C . VAL A 1 86 ? -8.832 -7.111 -6.530 1.00 96.06 86 VAL A C 1
ATOM 650 O O . VAL A 1 86 ? -8.187 -6.836 -7.542 1.00 96.06 86 VAL A O 1
ATOM 653 N N . MET A 1 87 ? -10.099 -6.749 -6.373 1.00 95.62 87 MET A N 1
ATOM 654 C CA . MET A 1 87 ? -10.832 -6.007 -7.392 1.00 95.62 87 MET A CA 1
ATOM 655 C C . MET A 1 87 ? -11.968 -5.202 -6.779 1.00 95.62 87 MET A C 1
ATOM 657 O O . MET A 1 87 ? -12.541 -5.614 -5.769 1.00 95.62 87 MET A O 1
ATOM 661 N N . GLY A 1 88 ? -12.286 -4.088 -7.425 1.00 94.50 88 GLY A N 1
ATOM 662 C CA . GLY A 1 88 ? -13.550 -3.378 -7.269 1.00 94.50 88 GLY A CA 1
ATOM 663 C C . GLY A 1 88 ? -14.354 -3.444 -8.563 1.00 94.50 88 GLY A C 1
ATOM 664 O O . GLY A 1 88 ? -14.128 -4.320 -9.400 1.00 94.50 88 GLY A O 1
ATOM 665 N N . ASP A 1 89 ? -15.270 -2.499 -8.735 1.00 93.69 89 ASP A N 1
ATOM 666 C CA . ASP A 1 89 ? -16.158 -2.429 -9.898 1.00 93.69 89 ASP A CA 1
ATOM 667 C C . ASP A 1 89 ? -15.396 -2.190 -11.214 1.00 93.69 89 ASP A C 1
ATOM 669 O O . ASP A 1 89 ? -15.754 -2.742 -12.255 1.00 93.69 89 ASP A O 1
ATOM 673 N N . ASP A 1 90 ? -14.332 -1.387 -11.171 1.00 93.44 90 ASP A N 1
ATOM 674 C CA . ASP A 1 90 ? -13.607 -0.886 -12.342 1.00 93.44 90 ASP A CA 1
ATOM 675 C C . ASP A 1 90 ? -12.083 -1.052 -12.253 1.00 93.44 90 ASP A C 1
ATOM 677 O O . ASP A 1 90 ? -11.351 -0.557 -13.114 1.00 93.44 90 ASP A O 1
ATOM 681 N N . TRP A 1 91 ? -11.587 -1.797 -11.263 1.00 96.12 91 TRP A N 1
ATOM 682 C CA . TRP A 1 91 ? -10.158 -2.033 -11.069 1.00 96.12 91 TRP A CA 1
ATOM 683 C C . TRP A 1 91 ? -9.855 -3.452 -10.586 1.00 96.12 91 TRP A C 1
ATOM 685 O O . TRP A 1 91 ? -10.685 -4.126 -9.979 1.00 96.12 91 TRP A O 1
ATOM 695 N N . TRP A 1 92 ? -8.637 -3.914 -10.856 1.00 96.62 92 TRP A N 1
ATOM 696 C CA . TRP A 1 92 ? -8.127 -5.223 -10.475 1.00 96.62 92 TRP A CA 1
ATOM 697 C C . TRP A 1 92 ? -6.608 -5.180 -10.294 1.00 96.62 92 TRP A C 1
ATOM 699 O O . TRP A 1 92 ? -5.891 -4.599 -11.108 1.00 96.62 92 TRP A O 1
ATOM 709 N N . LEU A 1 93 ? -6.105 -5.878 -9.279 1.00 97.69 93 LEU A N 1
ATOM 710 C CA . LEU A 1 93 ? -4.682 -6.133 -9.050 1.00 97.69 93 LEU A CA 1
ATOM 711 C C . LEU A 1 93 ? -4.490 -7.564 -8.537 1.00 97.69 93 LEU A C 1
ATOM 713 O O . LEU A 1 93 ? -5.402 -8.150 -7.957 1.00 97.69 93 LEU A O 1
ATOM 717 N N . GLU A 1 94 ? -3.281 -8.109 -8.655 1.00 98.50 94 GLU A N 1
ATOM 718 C CA . GLU A 1 94 ? -2.880 -9.256 -7.838 1.00 98.50 94 GLU A CA 1
ATOM 719 C C . GLU A 1 94 ? -1.969 -8.794 -6.705 1.00 98.50 94 GLU A C 1
ATOM 721 O O . GLU A 1 94 ? -0.891 -8.255 -6.945 1.00 98.50 94 GLU A O 1
ATOM 726 N N . LEU A 1 95 ? -2.366 -9.050 -5.464 1.00 98.44 95 LEU A N 1
ATOM 727 C CA . LEU A 1 95 ? -1.461 -8.925 -4.330 1.00 98.44 95 LEU A CA 1
ATOM 728 C C . LEU A 1 95 ? -0.614 -10.193 -4.231 1.00 98.44 95 LEU A C 1
ATOM 730 O O . LEU A 1 95 ? -1.155 -11.296 -4.294 1.00 98.44 95 LEU A O 1
ATOM 734 N N . GLY A 1 96 ? 0.699 -10.054 -4.069 1.00 97.69 96 GLY A N 1
ATOM 735 C CA . GLY A 1 96 ? 1.626 -11.180 -3.984 1.00 97.69 96 GLY A CA 1
ATOM 736 C C . GLY A 1 96 ? 3.096 -10.752 -4.037 1.00 97.69 96 GLY A C 1
ATOM 737 O O . GLY A 1 96 ? 3.392 -9.562 -4.132 1.00 97.69 96 GLY A O 1
ATOM 738 N N . PRO A 1 97 ? 4.043 -11.702 -3.978 1.00 96.88 97 PRO A N 1
ATOM 739 C CA . PRO A 1 97 ? 5.470 -11.396 -3.959 1.00 96.88 97 PRO A CA 1
ATOM 740 C C . PRO A 1 97 ? 5.943 -10.740 -5.265 1.00 96.88 97 PRO A C 1
ATOM 742 O O . PRO A 1 97 ? 5.609 -11.199 -6.359 1.00 96.88 97 PRO A O 1
ATOM 745 N N . VAL A 1 98 ? 6.775 -9.707 -5.133 1.00 98.12 98 VAL A N 1
ATOM 746 C CA . VAL A 1 98 ? 7.413 -8.968 -6.233 1.00 98.12 98 VAL A CA 1
ATOM 747 C C . VAL A 1 98 ? 8.930 -9.095 -6.108 1.00 98.12 98 VAL A C 1
ATOM 749 O O . VAL A 1 98 ? 9.470 -8.999 -5.005 1.00 98.12 98 VAL A O 1
ATOM 752 N N . ASP A 1 99 ? 9.618 -9.310 -7.230 1.00 97.38 99 ASP A N 1
ATOM 753 C CA . ASP A 1 99 ? 11.081 -9.319 -7.274 1.00 97.38 99 ASP A CA 1
ATOM 754 C C . ASP A 1 99 ? 11.631 -7.888 -7.187 1.00 97.38 99 ASP A C 1
ATOM 756 O O . ASP A 1 99 ? 11.554 -7.119 -8.144 1.00 97.38 99 ASP A O 1
ATOM 760 N N . LEU A 1 100 ? 12.207 -7.533 -6.035 1.00 98.38 100 LEU A N 1
ATOM 761 C CA . LEU A 1 100 ? 12.782 -6.205 -5.801 1.00 98.38 100 LEU A CA 1
ATOM 762 C C . LEU A 1 100 ? 14.127 -5.973 -6.514 1.00 98.38 100 LEU A C 1
ATOM 764 O O . LEU A 1 100 ? 14.622 -4.842 -6.527 1.00 98.38 100 LEU A O 1
ATOM 768 N N . ALA A 1 101 ? 14.737 -7.018 -7.083 1.00 97.50 101 ALA A N 1
ATOM 769 C CA . ALA A 1 101 ? 15.939 -6.902 -7.906 1.00 97.50 101 ALA A CA 1
ATOM 770 C C . ALA A 1 101 ? 15.624 -6.653 -9.391 1.00 97.50 101 ALA A C 1
ATOM 772 O O . ALA A 1 101 ? 16.512 -6.222 -10.128 1.00 97.50 101 ALA A O 1
ATOM 773 N N . GLY A 1 102 ? 14.384 -6.908 -9.815 1.00 96.31 102 GLY A N 1
ATOM 774 C CA . GLY A 1 102 ? 13.907 -6.705 -11.179 1.00 96.31 102 GLY A CA 1
ATOM 775 C C . GLY A 1 102 ? 13.385 -5.293 -11.447 1.00 96.31 102 GLY A C 1
ATOM 776 O O . GLY A 1 102 ? 13.374 -4.427 -10.580 1.00 96.31 102 GLY A O 1
ATOM 777 N N . GLU A 1 103 ? 12.932 -5.055 -12.674 1.00 97.69 103 GLU A N 1
ATOM 778 C CA . GLU A 1 103 ? 12.281 -3.800 -13.046 1.00 97.69 103 GLU A CA 1
ATOM 779 C C . GLU A 1 103 ? 10.952 -3.621 -12.296 1.00 97.69 103 GLU A C 1
ATOM 781 O O . GLU A 1 103 ? 10.108 -4.520 -12.291 1.00 97.69 103 GLU A O 1
ATOM 786 N N . LEU A 1 104 ? 10.756 -2.461 -11.664 1.00 98.12 104 LEU A N 1
ATOM 787 C CA . LEU A 1 104 ? 9.581 -2.216 -10.827 1.00 98.12 104 LEU A CA 1
ATOM 788 C C . LEU A 1 104 ? 9.217 -0.731 -10.726 1.00 98.12 104 LEU A C 1
ATOM 790 O O . LEU A 1 104 ? 10.059 0.157 -10.874 1.00 98.12 104 LEU A O 1
ATOM 794 N N . VAL A 1 105 ? 7.947 -0.475 -10.422 1.00 98.69 105 VAL A N 1
ATOM 795 C CA . VAL A 1 105 ? 7.458 0.816 -9.922 1.00 98.69 105 VAL A CA 1
ATOM 796 C C . VAL A 1 105 ? 7.209 0.664 -8.424 1.00 98.69 105 VAL A C 1
ATOM 798 O O . VAL A 1 105 ? 6.690 -0.355 -7.977 1.00 98.69 105 VAL A O 1
ATOM 801 N N . THR A 1 106 ? 7.580 1.650 -7.619 1.00 98.81 106 THR A N 1
ATOM 802 C CA . THR A 1 106 ? 7.320 1.668 -6.176 1.00 98.81 106 THR A CA 1
ATOM 803 C C . THR A 1 106 ? 6.339 2.759 -5.806 1.00 98.81 106 THR A C 1
ATOM 805 O O . THR A 1 106 ? 6.295 3.799 -6.454 1.00 98.81 106 THR A O 1
ATOM 808 N N . ILE A 1 107 ? 5.618 2.543 -4.706 1.00 98.81 107 ILE A N 1
ATOM 809 C CA . ILE A 1 107 ? 5.086 3.624 -3.879 1.00 98.81 107 ILE A CA 1
ATOM 810 C C . ILE A 1 107 ? 6.088 3.849 -2.749 1.00 98.81 107 ILE A C 1
ATOM 812 O O . ILE A 1 107 ? 6.450 2.915 -2.023 1.00 98.81 107 ILE A O 1
ATOM 816 N N . GLN A 1 108 ? 6.548 5.084 -2.622 1.00 98.12 108 GLN A N 1
ATOM 817 C CA . GLN A 1 108 ? 7.544 5.519 -1.652 1.00 98.12 108 GLN A CA 1
ATOM 818 C C . GLN A 1 108 ? 7.001 6.683 -0.845 1.00 98.12 108 GLN A C 1
ATOM 820 O O . GLN A 1 108 ? 6.164 7.446 -1.322 1.00 98.12 108 GLN A O 1
ATOM 825 N N . ARG A 1 109 ? 7.508 6.835 0.373 1.00 97.44 109 ARG A N 1
ATOM 826 C CA . ARG A 1 109 ? 7.292 8.024 1.189 1.00 97.44 109 ARG A CA 1
ATOM 827 C C . ARG A 1 109 ? 8.540 8.278 2.009 1.00 97.44 109 ARG A C 1
ATOM 829 O O . ARG A 1 109 ? 8.989 7.382 2.723 1.00 97.44 109 ARG A O 1
ATOM 836 N N . GLU A 1 110 ? 9.103 9.477 1.883 1.00 95.31 110 GLU A N 1
ATOM 837 C CA . GLU A 1 110 ? 10.434 9.783 2.420 1.00 95.31 110 GLU A CA 1
ATOM 838 C C . GLU A 1 110 ? 11.442 8.699 1.965 1.00 95.31 110 GLU A C 1
ATOM 840 O O . GLU A 1 110 ? 11.493 8.357 0.783 1.00 95.31 110 GLU A O 1
ATOM 845 N N . GLU A 1 111 ? 12.177 8.106 2.908 1.00 95.19 111 GLU A N 1
ATOM 846 C CA . GLU A 1 111 ? 13.142 7.019 2.694 1.00 95.19 111 GLU A CA 1
ATOM 847 C C . GLU A 1 111 ? 12.525 5.619 2.882 1.00 95.19 111 GLU A C 1
ATOM 849 O O . GLU A 1 111 ? 13.235 4.653 3.156 1.00 95.19 111 GLU A O 1
ATOM 854 N N . SER A 1 112 ? 11.197 5.485 2.814 1.00 97.75 112 SER A N 1
ATOM 855 C CA . SER A 1 112 ? 10.491 4.223 3.067 1.00 97.75 112 SER A CA 1
ATOM 856 C C . SER A 1 112 ? 9.788 3.679 1.828 1.00 97.75 112 SER A C 1
ATOM 858 O O . SER A 1 112 ? 9.014 4.373 1.168 1.00 97.75 112 SER A O 1
ATOM 860 N N . LEU A 1 113 ? 9.999 2.390 1.562 1.00 98.69 113 LEU A N 1
ATOM 861 C CA . LEU A 1 113 ? 9.208 1.595 0.633 1.00 98.69 113 LEU A CA 1
ATOM 862 C C . LEU A 1 113 ? 7.848 1.278 1.261 1.00 98.69 113 LEU A C 1
ATOM 864 O O . LEU A 1 113 ? 7.780 0.645 2.317 1.00 98.69 113 LEU A O 1
ATOM 868 N N . VAL A 1 114 ? 6.771 1.689 0.592 1.00 98.75 114 VAL A N 1
ATOM 869 C CA . VAL A 1 114 ? 5.394 1.373 0.994 1.00 98.75 114 VAL A CA 1
ATOM 870 C C . VAL A 1 114 ? 4.888 0.159 0.223 1.00 98.75 114 VAL A C 1
ATOM 872 O O . VAL A 1 114 ? 4.419 -0.804 0.829 1.00 98.75 114 VAL A O 1
ATOM 875 N N . ALA A 1 115 ? 5.041 0.166 -1.102 1.00 98.88 115 ALA A N 1
ATOM 876 C CA . ALA A 1 115 ? 4.664 -0.942 -1.974 1.00 98.88 115 ALA A CA 1
ATOM 877 C C . ALA A 1 115 ? 5.594 -1.037 -3.192 1.00 98.88 115 ALA A C 1
ATOM 879 O O . ALA A 1 115 ? 6.173 -0.038 -3.620 1.00 98.88 115 ALA A O 1
ATOM 880 N N . ALA A 1 116 ? 5.711 -2.232 -3.765 1.00 98.88 116 ALA A N 1
ATOM 881 C CA . ALA A 1 116 ? 6.386 -2.486 -5.034 1.00 98.88 116 ALA A CA 1
ATOM 882 C C . ALA A 1 116 ? 5.415 -3.129 -6.024 1.00 98.88 116 ALA A C 1
ATOM 884 O O . ALA A 1 116 ? 4.586 -3.955 -5.644 1.00 98.88 116 ALA A O 1
ATOM 885 N N . ILE A 1 117 ? 5.537 -2.742 -7.287 1.00 98.88 117 ILE A N 1
ATOM 886 C CA . ILE A 1 117 ? 4.633 -3.076 -8.380 1.00 98.88 117 ILE A CA 1
ATOM 887 C C . ILE A 1 117 ? 5.475 -3.621 -9.531 1.00 98.88 117 ILE A C 1
ATOM 889 O O . ILE A 1 117 ? 6.409 -2.958 -9.987 1.00 98.88 117 ILE A O 1
ATOM 893 N N . SER A 1 118 ? 5.124 -4.803 -10.027 1.00 98.38 118 SER A N 1
ATOM 894 C CA . SER A 1 118 ? 5.740 -5.407 -11.209 1.00 98.38 118 SER A CA 1
ATOM 895 C C . SER A 1 118 ? 4.694 -5.784 -12.249 1.00 98.38 118 SER A C 1
ATOM 897 O O . SER A 1 118 ? 3.539 -6.079 -11.920 1.00 98.38 118 SER A O 1
ATOM 899 N N . ALA A 1 119 ? 5.122 -5.845 -13.506 1.00 97.88 119 ALA A N 1
ATOM 900 C CA . ALA A 1 119 ? 4.316 -6.403 -14.579 1.00 97.88 119 ALA A CA 1
ATOM 901 C C . ALA A 1 119 ? 4.035 -7.896 -14.353 1.00 97.88 119 ALA A C 1
ATOM 903 O O . ALA A 1 119 ? 4.893 -8.656 -13.897 1.00 97.88 119 ALA A O 1
ATOM 904 N N . ARG A 1 120 ? 2.833 -8.321 -14.730 1.00 96.44 120 ARG A N 1
ATOM 905 C CA . ARG A 1 120 ? 2.496 -9.716 -15.017 1.00 96.44 120 ARG A CA 1
ATOM 906 C C . ARG A 1 120 ? 2.637 -9.984 -16.514 1.00 96.44 120 ARG A C 1
ATOM 908 O O . ARG A 1 120 ? 2.673 -9.060 -17.323 1.00 96.44 120 ARG A O 1
ATOM 915 N N . GLU A 1 121 ? 2.633 -11.261 -16.889 1.00 94.06 121 GLU A N 1
ATOM 916 C CA . GLU A 1 121 ? 2.658 -11.690 -18.298 1.00 94.06 121 GLU A CA 1
ATOM 917 C C . GLU A 1 121 ? 1.461 -11.162 -19.110 1.00 94.06 121 GLU A C 1
ATOM 919 O O . GLU A 1 121 ? 1.582 -10.925 -20.307 1.00 94.06 121 GLU A O 1
ATOM 924 N N . ASP A 1 122 ? 0.318 -10.936 -18.456 1.00 92.00 122 ASP A N 1
ATOM 925 C CA . ASP A 1 122 ? -0.912 -10.404 -19.057 1.00 92.00 122 ASP A CA 1
ATOM 926 C C . ASP A 1 122 ? -0.957 -8.861 -19.119 1.00 92.00 122 ASP A C 1
ATOM 928 O O . ASP A 1 122 ? -1.983 -8.283 -19.480 1.00 92.00 122 ASP A O 1
ATOM 932 N N . GLY A 1 123 ? 0.133 -8.177 -18.751 1.00 91.81 123 GLY A N 1
ATOM 933 C CA . GLY A 1 123 ? 0.220 -6.714 -18.721 1.00 91.81 123 GLY A CA 1
ATOM 934 C C . GLY A 1 123 ? -0.495 -6.053 -17.536 1.00 91.81 123 GLY A C 1
ATOM 935 O O . GLY A 1 123 ? -0.428 -4.827 -17.398 1.00 91.81 123 GLY A O 1
ATOM 936 N N . ARG A 1 124 ? -1.154 -6.832 -16.664 1.00 95.81 124 ARG A N 1
ATOM 937 C CA . ARG A 1 124 ? -1.687 -6.344 -15.387 1.00 95.81 124 ARG A CA 1
ATOM 938 C C . ARG A 1 124 ? -0.593 -6.286 -14.327 1.00 95.81 124 ARG A C 1
ATOM 940 O O . ARG A 1 124 ? 0.559 -6.648 -14.559 1.00 95.81 124 ARG A O 1
ATOM 947 N N . LEU A 1 125 ? -0.957 -5.808 -13.145 1.00 98.44 125 LEU A N 1
ATOM 948 C CA . LEU A 1 125 ? -0.008 -5.517 -12.080 1.00 98.44 125 LEU A CA 1
ATOM 949 C C . LEU A 1 125 ? -0.045 -6.590 -10.993 1.00 98.44 125 LEU A C 1
ATOM 951 O O . LEU A 1 125 ? -1.120 -7.031 -10.571 1.00 98.44 125 LEU A O 1
ATOM 955 N N . ARG A 1 126 ? 1.143 -6.964 -10.517 1.00 98.69 126 ARG A N 1
ATOM 956 C CA . ARG A 1 126 ? 1.335 -7.634 -9.232 1.00 98.69 126 ARG A CA 1
ATOM 957 C C . ARG A 1 126 ? 1.922 -6.644 -8.234 1.00 98.69 126 ARG A C 1
ATOM 959 O O . ARG A 1 126 ? 2.820 -5.885 -8.590 1.00 98.69 126 ARG A O 1
ATOM 966 N N . VAL A 1 127 ? 1.432 -6.673 -6.999 1.00 98.81 127 VAL A N 1
ATOM 967 C CA . VAL A 1 127 ? 1.794 -5.721 -5.947 1.00 98.81 127 VAL A CA 1
ATOM 968 C C . VAL A 1 127 ? 2.204 -6.445 -4.669 1.00 98.81 127 VAL A C 1
ATOM 970 O O . VAL A 1 127 ? 1.448 -7.261 -4.141 1.00 98.81 127 VAL A O 1
ATOM 973 N N . ALA A 1 128 ? 3.367 -6.086 -4.131 1.00 98.75 128 ALA A N 1
ATOM 974 C CA . ALA A 1 128 ? 3.789 -6.429 -2.777 1.00 98.75 128 ALA A CA 1
ATOM 975 C C . ALA A 1 128 ? 3.718 -5.177 -1.896 1.00 98.75 128 ALA A C 1
ATOM 977 O O . ALA A 1 128 ? 4.268 -4.136 -2.254 1.00 98.75 128 ALA A O 1
ATOM 978 N N . VAL A 1 129 ? 3.066 -5.272 -0.739 1.00 98.69 129 VAL A N 1
ATOM 979 C CA . VAL A 1 129 ? 2.922 -4.157 0.210 1.00 98.69 129 VAL A CA 1
ATOM 980 C C . VAL A 1 129 ? 3.828 -4.404 1.413 1.00 98.69 129 VAL A C 1
ATOM 982 O O . VAL A 1 129 ? 3.829 -5.501 1.962 1.00 98.69 129 VAL A O 1
ATOM 985 N N . PHE A 1 130 ? 4.593 -3.404 1.841 1.00 98.56 130 PHE A N 1
ATOM 986 C CA . PHE A 1 130 ? 5.574 -3.507 2.931 1.00 98.56 130 PHE A CA 1
ATOM 987 C C . PHE A 1 130 ? 5.169 -2.705 4.171 1.00 98.56 130 PHE A C 1
ATOM 989 O O . PHE A 1 130 ? 5.569 -3.048 5.283 1.00 98.56 130 PHE A O 1
ATOM 996 N N . ARG A 1 131 ? 4.322 -1.684 4.003 1.00 98.44 131 ARG A N 1
ATOM 997 C CA . ARG A 1 131 ? 3.796 -0.832 5.082 1.00 98.44 131 ARG A CA 1
ATOM 998 C C . ARG A 1 131 ? 2.281 -0.653 4.952 1.00 98.44 131 ARG A C 1
ATOM 1000 O O . ARG A 1 131 ? 1.783 -0.812 3.841 1.00 98.44 131 ARG A O 1
ATOM 1007 N N . PRO A 1 132 ? 1.545 -0.385 6.047 1.00 98.31 132 PRO A N 1
ATOM 1008 C CA . PRO A 1 132 ? 0.118 -0.083 5.968 1.00 98.31 132 PRO A CA 1
ATOM 1009 C C . PRO A 1 132 ? -0.162 1.009 4.931 1.00 98.31 132 PRO A C 1
ATOM 1011 O O . PRO A 1 132 ? 0.553 2.011 4.876 1.00 98.31 132 PRO A O 1
ATOM 1014 N N . LEU A 1 133 ? -1.181 0.804 4.103 1.00 98.38 133 LEU A N 1
ATOM 1015 C CA . LEU A 1 133 ? -1.515 1.732 3.029 1.00 98.38 133 LEU A CA 1
ATOM 1016 C C . LEU A 1 133 ? -2.256 2.945 3.587 1.00 98.38 133 LEU A C 1
ATOM 1018 O O . LEU A 1 133 ? -3.400 2.811 4.016 1.00 98.38 133 LEU A O 1
ATOM 1022 N N . ASP A 1 134 ? -1.633 4.124 3.539 1.00 97.75 134 ASP A N 1
ATOM 1023 C CA . ASP A 1 134 ? -2.362 5.390 3.659 1.00 97.75 134 ASP A CA 1
ATOM 1024 C C . ASP A 1 134 ? -3.301 5.602 2.453 1.00 97.75 134 ASP A C 1
ATOM 1026 O O . ASP A 1 134 ? -3.235 4.874 1.456 1.00 97.75 134 ASP A O 1
ATOM 1030 N N . ALA A 1 135 ? -4.206 6.581 2.547 1.00 97.44 135 ALA A N 1
ATOM 1031 C CA . ALA A 1 135 ? -5.230 6.808 1.528 1.00 97.44 135 ALA A CA 1
ATOM 1032 C C . ALA A 1 135 ? -4.611 7.046 0.145 1.00 97.44 135 ALA A C 1
ATOM 1034 O O . ALA A 1 135 ? -5.005 6.403 -0.821 1.00 97.44 135 ALA A O 1
ATOM 1035 N N . LYS A 1 136 ? -3.564 7.871 0.060 1.00 97.75 136 LYS A N 1
ATOM 1036 C CA . LYS A 1 136 ? -2.891 8.173 -1.207 1.00 97.75 136 LYS A CA 1
ATOM 1037 C C . LYS A 1 136 ? -2.210 6.944 -1.820 1.00 97.75 136 LYS A C 1
ATOM 1039 O O . LYS A 1 136 ? -2.231 6.752 -3.034 1.00 97.75 136 LYS A O 1
ATOM 1044 N N . SER A 1 137 ? -1.609 6.092 -0.993 1.00 98.44 137 SER A N 1
ATOM 1045 C CA . SER A 1 137 ? -1.004 4.836 -1.441 1.00 98.44 137 SER A CA 1
ATOM 1046 C C . SER A 1 137 ? -2.064 3.860 -1.959 1.00 98.44 137 SER A C 1
ATOM 1048 O O . SER A 1 137 ? -1.855 3.228 -2.994 1.00 98.44 137 SER A O 1
ATOM 1050 N N . ALA A 1 138 ? -3.212 3.758 -1.283 1.00 98.38 138 ALA A N 1
ATOM 1051 C CA . ALA A 1 138 ? -4.343 2.956 -1.747 1.00 98.38 138 ALA A CA 1
ATOM 1052 C C . ALA A 1 138 ? -4.923 3.493 -3.071 1.00 98.38 138 ALA A C 1
ATOM 1054 O O . ALA A 1 138 ? -5.132 2.712 -4.000 1.00 98.38 138 ALA A O 1
ATOM 1055 N N . GLU A 1 139 ? -5.090 4.813 -3.194 1.00 97.69 139 GLU A N 1
ATOM 1056 C CA . GLU A 1 139 ? -5.535 5.492 -4.419 1.00 97.69 139 GLU A CA 1
ATOM 1057 C C . GLU A 1 139 ? -4.604 5.211 -5.601 1.00 97.69 139 GLU A C 1
ATOM 1059 O O . GLU A 1 139 ? -5.080 4.923 -6.699 1.00 97.69 139 GLU A O 1
ATOM 1064 N N . TYR A 1 140 ? -3.281 5.233 -5.392 1.00 98.31 140 TYR A N 1
ATOM 1065 C CA . TYR A 1 140 ? -2.334 4.862 -6.443 1.00 98.31 140 TYR A CA 1
ATOM 1066 C C . TYR A 1 140 ? -2.530 3.426 -6.913 1.00 98.31 140 TYR A C 1
ATOM 1068 O O . TYR A 1 140 ? -2.565 3.185 -8.117 1.00 98.31 140 TYR A O 1
ATOM 1076 N N . LEU A 1 141 ? -2.672 2.472 -5.994 1.00 98.50 141 LEU A N 1
ATOM 1077 C CA . LEU A 1 141 ? -2.872 1.074 -6.365 1.00 98.50 141 LEU A CA 1
ATOM 1078 C C . LEU A 1 141 ? -4.185 0.890 -7.141 1.00 98.50 141 LEU A C 1
ATOM 1080 O O . LEU A 1 141 ? -4.168 0.334 -8.239 1.00 98.50 141 LEU A O 1
ATOM 1084 N N . ILE A 1 142 ? -5.296 1.416 -6.625 1.00 97.50 142 ILE A N 1
ATOM 1085 C CA . ILE A 1 142 ? -6.610 1.343 -7.281 1.00 97.50 142 ILE A CA 1
ATOM 1086 C C . ILE A 1 142 ? -6.569 2.012 -8.660 1.00 97.50 142 ILE A C 1
ATOM 1088 O O . ILE A 1 142 ? -6.956 1.404 -9.657 1.00 97.50 142 ILE A O 1
ATOM 1092 N N . GLY A 1 143 ? -6.030 3.231 -8.741 1.00 96.50 143 GLY A N 1
ATOM 1093 C CA . GLY A 1 143 ? -5.935 3.995 -9.982 1.00 96.50 143 GLY A CA 1
ATOM 1094 C C . GLY A 1 143 ? -5.062 3.318 -11.038 1.00 96.50 143 GLY A C 1
ATOM 1095 O O . GLY A 1 143 ? -5.415 3.313 -12.215 1.00 96.50 143 GLY A O 1
ATOM 1096 N N . LEU A 1 144 ? -3.951 2.696 -10.639 1.00 97.75 144 LEU A N 1
ATOM 1097 C CA . LEU A 1 144 ? -3.100 1.922 -11.547 1.00 97.75 144 LEU A CA 1
ATOM 1098 C C . LEU A 1 144 ? -3.740 0.591 -11.969 1.00 97.75 144 LEU A C 1
ATOM 1100 O O . LEU A 1 144 ? -3.410 0.070 -13.034 1.00 97.75 144 LEU A O 1
ATOM 1104 N N . GLY A 1 145 ? -4.653 0.050 -11.162 1.00 96.94 145 GLY A N 1
ATOM 1105 C CA . GLY A 1 145 ? -5.361 -1.207 -11.397 1.00 96.94 145 GLY A CA 1
ATOM 1106 C C . GLY A 1 145 ? -6.584 -1.115 -12.309 1.00 96.94 145 GLY A C 1
ATOM 1107 O O . GLY A 1 145 ? -7.268 -2.122 -12.462 1.00 96.94 145 GLY A O 1
ATOM 1108 N N . GLN A 1 146 ? -6.888 0.041 -12.907 1.00 95.88 146 GLN A N 1
ATOM 1109 C CA . GLN A 1 146 ? -8.074 0.217 -13.759 1.00 95.88 146 GLN A CA 1
ATOM 1110 C C . GLN A 1 146 ? -8.219 -0.881 -14.825 1.00 95.88 146 GLN A C 1
ATOM 1112 O O . GLN A 1 146 ? -7.244 -1.307 -15.451 1.00 95.88 146 GLN A O 1
ATOM 1117 N N . LEU A 1 147 ? -9.449 -1.342 -15.053 1.00 92.25 147 LEU A N 1
ATOM 1118 C CA . LEU A 1 147 ? -9.743 -2.315 -16.100 1.00 92.25 147 LEU A CA 1
ATOM 1119 C C . LEU A 1 147 ? -9.448 -1.721 -17.485 1.00 92.25 147 LEU A C 1
ATOM 1121 O O . LEU A 1 147 ? -9.809 -0.585 -17.787 1.00 92.25 147 LEU A O 1
ATOM 1125 N N . LEU A 1 148 ? -8.808 -2.516 -18.346 1.00 87.31 148 LEU A N 1
ATOM 1126 C CA . LEU A 1 148 ? -8.494 -2.108 -19.714 1.00 87.31 148 LEU A CA 1
ATOM 1127 C C . LEU A 1 148 ? -9.783 -1.886 -20.516 1.00 87.31 148 LEU A C 1
ATOM 1129 O O . LEU A 1 148 ? -10.633 -2.777 -20.595 1.00 87.31 148 LEU A O 1
ATOM 1133 N N . HIS A 1 149 ? -9.882 -0.743 -21.198 1.00 85.25 149 HIS A N 1
ATOM 1134 C CA . HIS A 1 149 ? -10.843 -0.566 -22.278 1.00 85.25 149 HIS A CA 1
ATOM 1135 C C . HIS A 1 149 ? -10.459 -1.491 -23.445 1.00 85.25 149 HIS A C 1
ATOM 1137 O O . HIS A 1 149 ? -9.294 -1.479 -23.857 1.00 85.25 149 HIS A O 1
ATOM 1143 N N . PRO A 1 150 ? -11.407 -2.243 -24.036 1.00 81.31 150 PRO A N 1
ATOM 1144 C CA . PRO A 1 150 ? -11.105 -3.247 -25.060 1.00 81.31 150 PRO A CA 1
ATOM 1145 C C . PRO A 1 150 ? -10.390 -2.681 -26.295 1.00 81.31 150 PRO A C 1
ATOM 1147 O O . PRO A 1 150 ? -9.631 -3.397 -26.938 1.00 81.31 150 PRO A O 1
ATOM 1150 N N . GLU A 1 151 ? -10.607 -1.403 -26.616 1.00 82.00 151 GLU A N 1
ATOM 1151 C CA . GLU A 1 151 ? -10.020 -0.753 -27.799 1.00 82.00 151 GLU A CA 1
ATOM 1152 C C . GLU A 1 151 ? -8.937 0.287 -27.479 1.00 82.00 151 GLU A C 1
ATOM 1154 O O . GLU A 1 151 ? -8.185 0.688 -28.364 1.00 82.00 151 GLU A O 1
ATOM 1159 N N . HIS A 1 152 ? -8.880 0.783 -26.241 1.00 83.88 152 HIS A N 1
ATOM 1160 C CA . HIS A 1 152 ? -8.074 1.968 -25.895 1.00 83.88 152 HIS A CA 1
ATOM 1161 C C . HIS A 1 152 ? -7.094 1.716 -24.742 1.00 83.88 152 HIS A C 1
ATOM 1163 O O . HIS A 1 152 ? -6.345 2.621 -24.371 1.00 83.88 152 HIS A O 1
ATOM 1169 N N . GLY A 1 153 ? -7.095 0.499 -24.187 1.00 89.00 153 GLY A N 1
ATOM 1170 C CA . GLY A 1 153 ? -6.281 0.129 -23.037 1.00 89.00 153 GLY A CA 1
ATOM 1171 C C . GLY A 1 153 ? -6.645 0.946 -21.794 1.00 89.00 153 GLY A C 1
ATOM 1172 O O . GLY A 1 153 ? -7.825 1.170 -21.532 1.00 89.00 153 GLY A O 1
ATOM 1173 N N . VAL A 1 154 ? -5.655 1.382 -21.015 1.00 89.81 154 VAL A N 1
ATOM 1174 C CA . VAL A 1 154 ? -5.852 2.172 -19.782 1.00 89.81 154 VAL A CA 1
ATOM 1175 C C . VAL A 1 154 ? -5.192 3.528 -19.966 1.00 89.81 154 VAL A C 1
ATOM 1177 O O . VAL A 1 154 ? -3.997 3.593 -20.239 1.00 89.81 154 VAL A O 1
ATOM 1180 N N . CYS A 1 155 ? -5.957 4.616 -19.840 1.00 88.31 155 CYS A N 1
ATOM 1181 C CA . CYS A 1 155 ? -5.436 5.985 -19.947 1.00 88.31 155 CYS A CA 1
ATOM 1182 C C . CYS A 1 155 ? -4.557 6.226 -21.197 1.00 88.31 155 CYS A C 1
ATOM 1184 O O . CYS A 1 155 ? -3.506 6.862 -21.114 1.00 88.31 155 CYS A O 1
ATOM 1186 N N . MET A 1 156 ? -4.990 5.723 -22.363 1.00 89.56 156 MET A N 1
ATOM 1187 C CA . MET A 1 156 ? -4.266 5.776 -23.649 1.00 89.56 156 MET A CA 1
ATOM 1188 C C . MET A 1 156 ? -2.967 4.951 -23.707 1.00 89.56 156 MET A C 1
ATOM 1190 O O . MET A 1 156 ? -2.115 5.198 -24.563 1.00 89.56 156 MET A O 1
ATOM 1194 N N . ARG A 1 157 ? -2.795 3.972 -22.814 1.00 94.56 157 ARG A N 1
ATOM 1195 C CA . ARG A 1 157 ? -1.672 3.025 -22.807 1.00 94.56 157 ARG A CA 1
ATOM 1196 C C . ARG A 1 157 ? -2.156 1.605 -23.019 1.00 94.56 157 ARG A C 1
ATOM 1198 O O . ARG A 1 157 ? -3.272 1.266 -22.652 1.00 94.56 157 ARG A O 1
ATOM 1205 N N . GLU A 1 158 ? -1.293 0.776 -23.603 1.00 93.25 158 GLU A N 1
ATOM 1206 C CA . GLU A 1 158 ? -1.626 -0.596 -24.007 1.00 93.25 158 GLU A CA 1
ATOM 1207 C C . GLU A 1 158 ? -2.103 -1.466 -22.834 1.00 93.25 158 GLU A C 1
ATOM 1209 O O . GLU A 1 158 ? -3.015 -2.272 -22.992 1.00 93.25 158 GLU A O 1
ATOM 1214 N N . ASN A 1 159 ? -1.508 -1.292 -21.652 1.00 95.38 159 ASN A N 1
ATOM 1215 C CA . ASN A 1 159 ? -1.826 -2.061 -20.453 1.00 95.38 159 ASN A CA 1
ATOM 1216 C C . ASN A 1 159 ? -1.483 -1.280 -19.172 1.00 95.38 159 ASN A C 1
ATOM 1218 O O . ASN A 1 159 ? -0.912 -0.185 -19.224 1.00 95.38 159 ASN A O 1
ATOM 1222 N N . ASN A 1 160 ? -1.820 -1.857 -18.014 1.00 97.25 160 ASN A N 1
ATOM 1223 C CA . ASN A 1 160 ? -1.585 -1.239 -16.709 1.00 97.25 160 ASN A CA 1
ATOM 1224 C C . ASN A 1 160 ? -0.097 -1.031 -16.409 1.00 97.25 160 ASN A C 1
ATOM 1226 O O . ASN A 1 160 ? 0.247 -0.055 -15.749 1.00 97.25 160 ASN A O 1
ATOM 1230 N N . TRP A 1 161 ? 0.791 -1.911 -16.885 1.00 97.75 161 TRP A N 1
ATOM 1231 C CA . TRP A 1 161 ? 2.230 -1.737 -16.681 1.00 97.75 161 TRP A CA 1
ATOM 1232 C C . TRP A 1 161 ? 2.768 -0.497 -17.395 1.00 97.75 161 TRP A C 1
ATOM 1234 O O . TRP A 1 161 ? 3.425 0.330 -16.768 1.00 97.75 161 TRP A O 1
ATOM 1244 N N . GLN A 1 162 ? 2.430 -0.313 -18.675 1.00 97.06 162 GLN A N 1
ATOM 1245 C CA . GLN A 1 162 ? 2.819 0.891 -19.414 1.00 97.06 162 GLN A CA 1
ATOM 1246 C C . GLN A 1 162 ? 2.238 2.146 -18.762 1.00 97.06 162 GLN A C 1
ATOM 1248 O O . GLN A 1 162 ? 2.956 3.121 -18.557 1.00 97.06 162 GLN A O 1
ATOM 1253 N N . TYR A 1 163 ? 0.974 2.089 -18.336 1.00 97.31 163 TYR A N 1
ATOM 1254 C CA . TYR A 1 163 ? 0.371 3.185 -17.588 1.00 97.31 163 TYR A CA 1
ATOM 1255 C C . TYR A 1 163 ? 1.122 3.497 -16.282 1.00 97.31 163 TYR A C 1
ATOM 1257 O O . TYR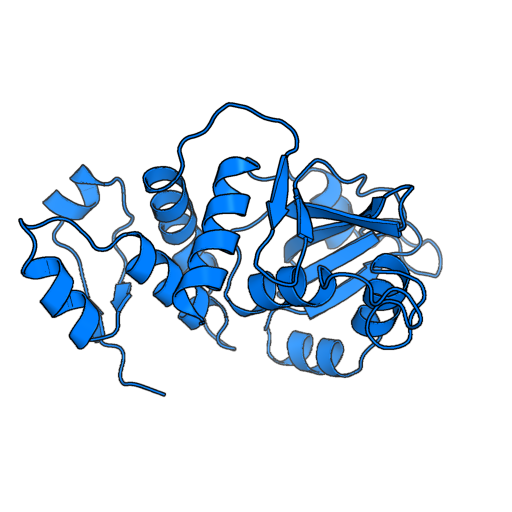 A 1 163 ? 1.391 4.665 -16.005 1.00 97.31 163 TYR A O 1
ATOM 1265 N N . ALA A 1 164 ? 1.533 2.483 -15.514 1.00 98.00 164 ALA A N 1
ATOM 1266 C CA . ALA A 1 164 ? 2.311 2.670 -14.291 1.00 98.00 164 ALA A CA 1
ATOM 1267 C C . ALA A 1 164 ? 3.680 3.318 -14.553 1.00 98.00 164 ALA A C 1
ATOM 1269 O O . ALA A 1 164 ? 4.082 4.207 -13.799 1.00 98.00 164 ALA A O 1
ATOM 1270 N N . LEU A 1 165 ? 4.368 2.932 -15.634 1.00 97.31 165 LEU A N 1
ATOM 1271 C CA . LEU A 1 165 ? 5.628 3.557 -16.042 1.00 97.31 165 LEU A CA 1
ATOM 1272 C C . LEU A 1 165 ? 5.440 5.051 -16.326 1.00 97.31 165 LEU A C 1
ATOM 1274 O O . LEU A 1 165 ? 6.155 5.879 -15.761 1.00 97.31 165 LEU A O 1
ATOM 1278 N N . ASP A 1 166 ? 4.441 5.419 -17.128 1.00 95.88 166 ASP A N 1
ATOM 1279 C CA . ASP A 1 166 ? 4.182 6.829 -17.436 1.00 95.88 166 ASP A CA 1
ATOM 1280 C C . ASP A 1 166 ? 3.752 7.630 -16.213 1.00 95.88 166 ASP A C 1
ATOM 1282 O O . ASP A 1 166 ? 4.199 8.759 -16.009 1.00 95.88 166 ASP A O 1
ATOM 1286 N N . TYR A 1 167 ? 2.891 7.042 -15.387 1.00 95.94 167 TYR A N 1
ATOM 1287 C CA . TYR A 1 167 ? 2.362 7.708 -14.211 1.00 95.94 167 TYR A CA 1
ATOM 1288 C C . TYR A 1 167 ? 3.451 7.923 -13.151 1.00 95.94 167 TYR A C 1
ATOM 1290 O O . TYR A 1 167 ? 3.482 8.970 -12.504 1.00 95.94 167 TYR A O 1
ATOM 1298 N N . SER A 1 168 ? 4.420 7.005 -13.046 1.00 96.94 168 SER A N 1
ATOM 1299 C CA . SER A 1 168 ? 5.607 7.174 -12.197 1.00 96.94 168 SER A CA 1
ATOM 1300 C C . SER A 1 168 ? 6.543 8.298 -12.667 1.00 96.94 168 SER A C 1
ATOM 1302 O O . SER A 1 168 ? 7.190 8.944 -11.844 1.00 96.94 168 SER A O 1
ATOM 1304 N N . ALA A 1 169 ? 6.556 8.615 -13.965 1.00 94.12 169 ALA A N 1
ATOM 1305 C CA . ALA A 1 169 ? 7.353 9.705 -14.532 1.00 94.12 169 ALA A CA 1
ATOM 1306 C C . ALA A 1 169 ? 6.687 11.093 -14.412 1.00 94.12 169 ALA A C 1
ATOM 1308 O O . ALA A 1 169 ? 7.262 12.099 -14.832 1.00 94.12 169 ALA A O 1
ATOM 1309 N N . GLY A 1 170 ? 5.473 11.178 -13.859 1.00 92.56 170 GLY A N 1
ATOM 1310 C CA . GLY A 1 170 ? 4.749 12.438 -13.714 1.00 92.56 170 GLY A CA 1
ATOM 1311 C C . GLY A 1 170 ? 5.394 13.398 -12.706 1.00 92.56 170 GLY A C 1
ATOM 1312 O O . GLY A 1 170 ? 5.730 13.014 -11.587 1.00 92.56 170 GLY A O 1
ATOM 1313 N N . ASN A 1 171 ? 5.460 14.692 -13.048 1.00 93.44 171 ASN A N 1
ATOM 1314 C CA . ASN A 1 171 ? 5.976 15.747 -12.155 1.00 93.44 171 ASN A CA 1
ATOM 1315 C C . ASN A 1 171 ? 5.240 15.822 -10.803 1.00 93.44 171 ASN A C 1
ATOM 1317 O O . ASN A 1 171 ? 5.798 16.303 -9.819 1.00 93.44 171 ASN A O 1
ATOM 1321 N N . GLY A 1 172 ? 3.995 15.335 -10.736 1.00 93.94 172 GLY A N 1
ATOM 1322 C CA . GLY A 1 172 ? 3.238 15.231 -9.488 1.00 93.94 172 GLY A CA 1
ATOM 1323 C C . GLY A 1 172 ? 3.964 14.421 -8.409 1.00 93.94 172 GLY A C 1
ATOM 1324 O O . GLY A 1 172 ? 3.884 14.786 -7.238 1.00 93.94 172 GLY A O 1
ATOM 1325 N N . ASN A 1 173 ? 4.732 13.395 -8.797 1.00 97.00 173 ASN A N 1
ATOM 1326 C CA . ASN A 1 173 ? 5.502 12.571 -7.863 1.00 97.00 173 ASN A CA 1
ATOM 1327 C C . ASN A 1 173 ? 6.649 13.353 -7.218 1.00 97.00 173 ASN A C 1
ATOM 1329 O O . ASN A 1 173 ? 6.872 13.218 -6.020 1.00 97.00 173 ASN A O 1
ATOM 1333 N N . TYR A 1 174 ? 7.318 14.230 -7.973 1.00 94.62 174 TYR A N 1
ATOM 1334 C CA . TYR A 1 174 ? 8.361 15.104 -7.430 1.00 94.62 174 TYR A CA 1
ATOM 1335 C C . TYR A 1 174 ? 7.800 16.046 -6.358 1.00 94.62 174 TYR A C 1
ATOM 1337 O O . TYR A 1 174 ? 8.345 16.141 -5.262 1.00 94.62 174 TYR A O 1
ATOM 1345 N N . TYR A 1 175 ? 6.663 16.692 -6.635 1.00 95.81 175 TYR A N 1
ATOM 1346 C CA . TYR A 1 175 ? 6.020 17.577 -5.659 1.00 95.81 175 TYR A CA 1
ATOM 1347 C C . TYR A 1 175 ? 5.448 16.826 -4.453 1.00 95.81 175 TYR A C 1
ATOM 1349 O O . TYR A 1 175 ? 5.411 17.370 -3.355 1.00 95.81 175 TYR A O 1
ATOM 1357 N N . ALA A 1 176 ? 4.972 15.596 -4.649 1.00 96.31 176 ALA A N 1
ATOM 1358 C CA . ALA A 1 176 ? 4.528 14.740 -3.558 1.00 96.31 176 ALA A CA 1
ATOM 1359 C C . ALA A 1 176 ? 5.693 14.370 -2.629 1.00 96.31 176 ALA A C 1
ATOM 1361 O O . ALA A 1 176 ? 5.560 14.509 -1.415 1.00 96.31 176 ALA A O 1
ATOM 1362 N N . ALA A 1 177 ? 6.836 13.976 -3.200 1.00 96.12 177 ALA A N 1
ATOM 1363 C CA . ALA A 1 177 ? 8.047 13.673 -2.446 1.00 96.12 177 ALA A CA 1
ATOM 1364 C C . ALA A 1 177 ? 8.538 14.889 -1.641 1.00 96.12 177 ALA A C 1
ATOM 1366 O O . ALA A 1 177 ? 8.818 14.753 -0.454 1.00 96.12 177 ALA A O 1
ATOM 1367 N N . ASP A 1 178 ? 8.564 16.080 -2.253 1.00 95.69 178 ASP A N 1
ATOM 1368 C CA . ASP A 1 178 ? 8.955 17.337 -1.591 1.00 95.69 178 ASP A CA 1
ATOM 1369 C C . ASP A 1 178 ? 8.053 17.683 -0.391 1.00 95.69 178 ASP A C 1
ATOM 1371 O O . ASP A 1 178 ? 8.526 18.158 0.639 1.00 95.69 178 ASP A O 1
ATOM 1375 N N . ARG A 1 179 ? 6.753 17.367 -0.476 1.00 94.94 179 ARG A N 1
ATOM 1376 C CA . ARG A 1 179 ? 5.796 17.539 0.632 1.00 94.94 179 ARG A CA 1
ATOM 1377 C C . ARG A 1 179 ? 5.811 16.403 1.663 1.00 94.94 179 ARG A C 1
ATOM 1379 O O . ARG A 1 179 ? 5.070 16.474 2.642 1.00 94.94 179 ARG A O 1
ATOM 1386 N N . GLY A 1 180 ? 6.616 15.359 1.462 1.00 95.19 180 GLY A N 1
ATOM 1387 C CA . GLY A 1 180 ? 6.638 14.179 2.333 1.00 95.19 180 GLY A CA 1
ATOM 1388 C C . GLY A 1 180 ? 5.383 13.303 2.223 1.00 95.19 180 GLY A C 1
ATOM 1389 O O . GLY A 1 180 ? 5.060 12.568 3.155 1.00 95.19 180 GLY A O 1
ATOM 1390 N N . GLU A 1 181 ? 4.655 13.383 1.111 1.00 97.00 181 GLU A N 1
ATOM 1391 C CA . GLU A 1 181 ? 3.512 12.517 0.801 1.00 97.00 181 GLU A CA 1
ATOM 1392 C C . GLU A 1 181 ? 3.980 11.232 0.103 1.00 97.00 181 GLU A C 1
ATOM 1394 O O . GLU A 1 181 ? 5.099 11.159 -0.403 1.00 97.00 181 GLU A O 1
ATOM 1399 N N . ALA A 1 182 ? 3.101 10.232 -0.004 1.00 98.06 182 ALA A N 1
ATOM 1400 C CA . ALA A 1 182 ? 3.361 9.083 -0.866 1.00 98.06 182 ALA A CA 1
ATOM 1401 C C . ALA A 1 182 ? 3.510 9.507 -2.345 1.00 98.06 182 ALA A C 1
ATOM 1403 O O . ALA A 1 182 ? 2.770 10.368 -2.847 1.00 98.06 182 ALA A O 1
ATOM 1404 N N . TYR A 1 183 ? 4.447 8.891 -3.063 1.00 98.56 183 TYR A N 1
ATOM 1405 C CA . TYR A 1 183 ? 4.752 9.156 -4.471 1.00 98.56 183 TYR A CA 1
ATOM 1406 C C . TYR A 1 183 ? 5.175 7.884 -5.207 1.00 98.56 183 TYR A C 1
ATOM 1408 O O . TYR A 1 183 ? 5.611 6.914 -4.587 1.00 98.56 183 TYR A O 1
ATOM 1416 N N . LEU A 1 184 ? 5.045 7.893 -6.535 1.00 98.62 184 LEU A N 1
ATOM 1417 C CA . LEU A 1 184 ? 5.516 6.804 -7.384 1.00 98.62 184 LEU A CA 1
ATOM 1418 C C . LEU A 1 184 ? 6.953 7.043 -7.850 1.00 98.62 184 LEU A C 1
ATOM 1420 O O . LEU A 1 184 ? 7.333 8.174 -8.151 1.00 98.62 184 LEU A O 1
ATOM 1424 N N . SER A 1 185 ? 7.734 5.970 -7.955 1.00 97.56 185 SER A N 1
ATOM 1425 C CA . SER A 1 185 ? 9.102 6.011 -8.477 1.00 97.56 185 SER A CA 1
ATOM 1426 C C . SER A 1 185 ? 9.408 4.770 -9.308 1.00 97.56 185 SER A C 1
ATOM 1428 O O . SER A 1 185 ? 8.951 3.673 -8.992 1.00 97.56 185 SER A O 1
ATOM 1430 N N . TYR A 1 186 ? 10.169 4.935 -10.386 1.00 97.81 186 TYR A N 1
ATOM 1431 C CA . TYR A 1 186 ? 10.517 3.854 -11.304 1.00 97.81 186 TYR A CA 1
ATOM 1432 C C . TYR A 1 186 ? 11.966 3.402 -11.125 1.00 97.81 186 TYR A C 1
ATOM 1434 O O . TYR A 1 186 ? 12.899 4.205 -11.143 1.00 97.81 186 TYR A O 1
ATOM 1442 N N . TRP A 1 187 ? 12.145 2.086 -11.021 1.00 97.56 187 TRP A N 1
ATOM 1443 C CA . TRP A 1 187 ? 13.424 1.420 -10.822 1.00 97.56 187 TRP A CA 1
ATOM 1444 C C . TRP A 1 187 ? 13.679 0.424 -11.948 1.00 97.56 187 TRP A C 1
ATOM 1446 O O . TRP A 1 187 ? 13.332 -0.752 -11.857 1.00 97.56 187 TRP A O 1
ATOM 1456 N N . LYS A 1 188 ? 14.339 0.891 -13.011 1.00 96.75 188 LYS A N 1
ATOM 1457 C CA . LYS A 1 188 ? 14.666 0.066 -14.184 1.00 96.75 188 LYS A CA 1
ATOM 1458 C C . LYS A 1 188 ? 15.539 -1.151 -13.861 1.00 96.75 188 LYS A C 1
ATOM 1460 O O . LYS A 1 188 ? 15.401 -2.200 -14.481 1.00 96.75 188 LYS A O 1
ATOM 1465 N N . HIS A 1 189 ? 16.474 -0.987 -12.927 1.00 97.38 189 HIS A N 1
ATOM 1466 C CA . HIS A 1 189 ? 17.512 -1.972 -12.598 1.00 97.38 189 HIS A CA 1
ATOM 1467 C C . HIS A 1 189 ? 17.305 -2.612 -11.214 1.00 97.38 189 HIS A C 1
ATOM 1469 O O . HIS A 1 189 ? 18.238 -3.166 -10.629 1.00 97.38 189 HIS A O 1
ATOM 1475 N N . GLY A 1 190 ? 16.088 -2.502 -10.677 1.00 97.62 190 GLY A N 1
ATOM 1476 C CA . GLY A 1 190 ? 15.752 -2.930 -9.328 1.00 97.62 190 GLY A CA 1
ATOM 1477 C C . GLY A 1 190 ? 15.950 -1.864 -8.267 1.00 97.62 190 GLY A C 1
ATOM 1478 O O . GLY A 1 190 ? 16.665 -0.875 -8.437 1.00 97.62 190 GLY A O 1
ATOM 1479 N N . LEU A 1 191 ? 15.306 -2.096 -7.126 1.00 98.31 191 LEU A N 1
ATOM 1480 C CA . LEU A 1 191 ? 15.231 -1.147 -6.023 1.00 98.31 191 LEU A CA 1
ATOM 1481 C C . LEU A 1 191 ? 16.628 -0.801 -5.501 1.00 98.31 191 LEU A C 1
ATOM 1483 O O . LEU A 1 191 ? 17.382 -1.697 -5.131 1.00 98.31 191 LEU A O 1
ATOM 1487 N N . GLY A 1 192 ? 16.979 0.479 -5.456 1.00 97.75 192 GLY A N 1
ATOM 1488 C CA . GLY A 1 192 ? 18.284 0.927 -4.972 1.00 97.75 192 GLY A CA 1
ATOM 1489 C C . GLY A 1 192 ? 19.433 0.801 -5.970 1.00 97.75 192 GLY A C 1
ATOM 1490 O O . GLY A 1 192 ? 20.574 0.958 -5.557 1.00 97.75 192 GLY A O 1
ATOM 1491 N N . ILE A 1 193 ? 19.161 0.551 -7.255 1.00 98.00 193 ILE A N 1
ATOM 1492 C CA . ILE A 1 193 ? 20.165 0.650 -8.322 1.00 98.00 193 ILE A CA 1
ATOM 1493 C C . ILE A 1 193 ? 19.834 1.859 -9.197 1.00 98.00 193 ILE A C 1
ATOM 1495 O O . ILE A 1 193 ? 18.768 1.921 -9.813 1.00 98.00 193 ILE A O 1
ATOM 1499 N N . GLY A 1 194 ? 20.745 2.830 -9.222 1.00 93.25 194 GLY A N 1
ATOM 1500 C CA . GLY A 1 194 ? 20.647 4.037 -10.031 1.00 93.25 194 GLY A CA 1
ATOM 1501 C C . GLY A 1 194 ? 20.685 3.744 -11.531 1.00 93.25 194 GLY A C 1
ATOM 1502 O O . GLY A 1 194 ? 21.075 2.664 -11.978 1.00 93.25 194 GLY A O 1
ATOM 1503 N N . SER A 1 195 ? 20.303 4.731 -12.339 1.00 89.12 195 SER A N 1
ATOM 1504 C CA . SER A 1 195 ? 20.338 4.624 -13.805 1.00 89.12 195 SER A CA 1
ATOM 1505 C C . SER A 1 195 ? 21.754 4.463 -14.372 1.00 89.12 195 SER A C 1
ATOM 1507 O O . SER A 1 195 ? 21.917 3.952 -15.477 1.00 89.12 195 SER A O 1
ATOM 1509 N N . ASP A 1 196 ? 22.772 4.871 -13.615 1.00 93.62 196 ASP A N 1
ATOM 1510 C CA . ASP A 1 196 ? 24.194 4.676 -13.907 1.00 93.62 196 ASP A CA 1
ATOM 1511 C C . ASP A 1 196 ? 24.744 3.332 -13.387 1.00 93.62 196 ASP A C 1
ATOM 1513 O O . ASP A 1 196 ? 25.929 3.043 -13.550 1.00 93.62 196 ASP A O 1
ATOM 1517 N N . GLY A 1 197 ? 23.894 2.505 -12.769 1.00 93.56 197 GLY A N 1
ATOM 1518 C CA . GLY A 1 197 ? 24.265 1.232 -12.157 1.00 93.56 197 GLY A CA 1
ATOM 1519 C C . GLY A 1 197 ? 24.872 1.355 -10.758 1.00 93.56 197 GLY A C 1
ATOM 1520 O O . GLY A 1 197 ? 25.259 0.336 -10.187 1.00 93.56 197 GLY A O 1
ATOM 1521 N N . SER A 1 198 ? 24.965 2.564 -10.194 1.00 96.25 198 SER A N 1
ATOM 1522 C CA . SER A 1 198 ? 25.433 2.753 -8.820 1.00 96.25 198 SER A CA 1
ATOM 1523 C C . SER A 1 198 ? 24.419 2.225 -7.806 1.00 96.25 198 SER A C 1
ATOM 1525 O O . SER A 1 198 ? 23.207 2.275 -8.015 1.00 96.25 198 SER A O 1
ATOM 1527 N N . GLU A 1 199 ? 24.912 1.703 -6.687 1.00 97.50 199 GLU A N 1
ATOM 1528 C CA . GLU A 1 199 ? 24.055 1.301 -5.576 1.00 97.50 199 GLU A CA 1
ATOM 1529 C C . GLU A 1 199 ? 23.705 2.521 -4.717 1.00 97.50 199 GLU A C 1
ATOM 1531 O O . GLU A 1 199 ? 24.573 3.320 -4.364 1.00 97.50 199 GLU A O 1
ATOM 1536 N N . ILE A 1 200 ? 22.432 2.631 -4.338 1.00 97.38 200 ILE A N 1
ATOM 1537 C CA . ILE A 1 200 ? 21.918 3.594 -3.368 1.00 97.38 200 ILE A CA 1
ATOM 1538 C C . ILE A 1 200 ? 21.637 2.815 -2.074 1.00 97.38 200 ILE A C 1
ATOM 1540 O O . ILE A 1 200 ? 20.575 2.193 -1.960 1.00 97.38 200 ILE A O 1
ATOM 1544 N N . PRO A 1 201 ? 22.556 2.823 -1.084 1.00 96.69 201 PRO A N 1
ATOM 1545 C CA . PRO A 1 201 ? 22.541 1.849 0.010 1.00 96.69 201 PRO A CA 1
ATOM 1546 C C . PRO A 1 201 ? 21.246 1.832 0.831 1.00 96.69 201 PRO A C 1
ATOM 1548 O O . PRO A 1 201 ? 20.758 0.761 1.186 1.00 96.69 201 PRO A O 1
ATOM 1551 N N . GLY A 1 202 ? 20.654 3.003 1.099 1.00 96.25 202 GLY A N 1
ATOM 1552 C CA . GLY A 1 202 ? 19.407 3.114 1.869 1.00 96.25 202 GLY A CA 1
ATOM 1553 C C . GLY A 1 202 ? 18.210 2.435 1.195 1.00 96.25 202 GLY A C 1
ATOM 1554 O O . GLY A 1 202 ? 17.382 1.823 1.867 1.00 96.25 202 GLY A O 1
ATOM 1555 N N . TRP A 1 203 ? 18.150 2.469 -0.137 1.00 97.75 203 TRP A N 1
ATOM 1556 C CA . TRP A 1 203 ? 17.115 1.787 -0.914 1.00 97.75 203 TRP A CA 1
ATOM 1557 C C . TRP A 1 203 ? 17.463 0.323 -1.168 1.00 97.75 203 TRP A C 1
ATOM 1559 O O . TRP A 1 203 ? 16.590 -0.538 -1.092 1.00 97.75 203 TRP A O 1
ATOM 1569 N N . HIS A 1 204 ? 18.740 0.014 -1.403 1.00 97.56 204 HIS A N 1
ATOM 1570 C CA . HIS A 1 204 ? 19.187 -1.359 -1.612 1.00 97.56 204 HIS A CA 1
ATOM 1571 C C . HIS A 1 204 ? 18.941 -2.235 -0.371 1.00 97.56 204 HIS A C 1
ATOM 1573 O O . HIS A 1 204 ? 18.440 -3.354 -0.491 1.00 97.56 204 HIS A O 1
ATOM 1579 N N . ALA A 1 205 ? 19.171 -1.698 0.834 1.00 97.62 205 ALA A N 1
ATOM 1580 C CA . ALA A 1 205 ? 18.890 -2.387 2.095 1.00 97.62 205 ALA A CA 1
ATOM 1581 C C . ALA A 1 205 ? 17.412 -2.798 2.253 1.00 97.62 205 ALA A C 1
ATOM 1583 O O . ALA A 1 205 ? 17.111 -3.812 2.884 1.00 97.62 205 ALA A O 1
ATOM 1584 N N . GLN A 1 206 ? 16.481 -2.055 1.647 1.00 98.12 206 GLN A N 1
ATOM 1585 C CA . GLN A 1 206 ? 15.046 -2.340 1.733 1.00 98.12 206 GLN A CA 1
ATOM 1586 C C . GLN A 1 206 ? 14.613 -3.560 0.915 1.00 98.12 206 GLN A C 1
ATOM 1588 O O . GLN A 1 206 ? 13.509 -4.061 1.112 1.00 98.12 206 GLN A O 1
ATOM 1593 N N . ARG A 1 207 ? 15.494 -4.125 0.077 1.00 97.31 207 ARG A N 1
ATOM 1594 C CA . ARG A 1 207 ? 15.253 -5.422 -0.576 1.00 97.31 207 ARG A CA 1
ATOM 1595 C C . ARG A 1 207 ? 15.082 -6.577 0.412 1.00 97.31 207 ARG A C 1
ATOM 1597 O O . ARG A 1 207 ? 14.509 -7.599 0.055 1.00 97.31 207 ARG A O 1
ATOM 1604 N N . ALA A 1 208 ? 15.576 -6.421 1.641 1.00 97.06 208 ALA A N 1
ATOM 1605 C CA . ALA A 1 208 ? 15.435 -7.408 2.706 1.00 97.06 208 ALA A CA 1
ATOM 1606 C C . ALA A 1 208 ? 14.100 -7.306 3.472 1.00 97.06 208 ALA A C 1
ATOM 1608 O O . ALA A 1 208 ? 13.868 -8.092 4.392 1.00 97.06 208 ALA A O 1
ATOM 1609 N N . LEU A 1 209 ? 13.233 -6.339 3.139 1.00 97.00 209 LEU A N 1
ATOM 1610 C CA . LEU A 1 209 ? 11.925 -6.212 3.776 1.00 97.00 209 LEU A CA 1
ATOM 1611 C C . LEU A 1 209 ? 11.041 -7.420 3.454 1.00 97.00 209 LEU A C 1
ATOM 1613 O O . LEU A 1 209 ? 11.020 -7.935 2.338 1.00 97.00 209 LEU A O 1
ATOM 1617 N N . VAL A 1 210 ? 10.260 -7.839 4.446 1.00 96.44 210 VAL A N 1
ATOM 1618 C CA . VAL A 1 210 ? 9.249 -8.883 4.284 1.00 96.44 210 VAL A CA 1
ATOM 1619 C C . VAL A 1 210 ? 7.924 -8.214 3.949 1.00 96.44 210 VAL A C 1
ATOM 1621 O O . VAL A 1 210 ? 7.472 -7.332 4.679 1.00 96.44 210 VAL A O 1
ATOM 1624 N N . ALA A 1 211 ? 7.306 -8.628 2.843 1.00 97.31 211 ALA A N 1
ATOM 1625 C CA . ALA A 1 211 ? 5.987 -8.140 2.467 1.00 97.31 211 ALA A CA 1
ATOM 1626 C C . ALA A 1 211 ? 4.942 -8.504 3.535 1.00 97.31 211 ALA A C 1
ATOM 1628 O O . ALA A 1 211 ? 4.989 -9.568 4.160 1.00 97.31 211 ALA A O 1
ATOM 1629 N N . ARG A 1 212 ? 3.976 -7.609 3.726 1.00 96.69 212 ARG A N 1
ATOM 1630 C CA . 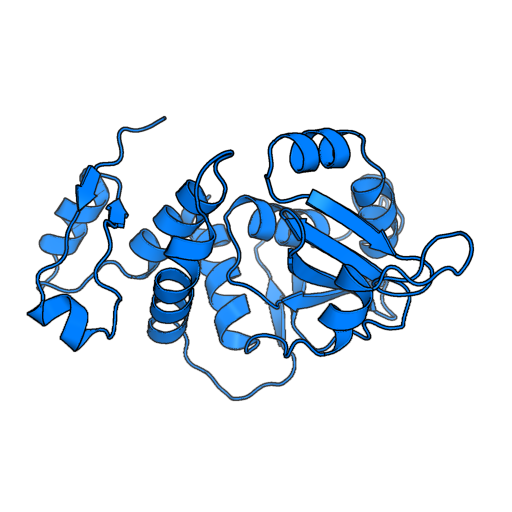ARG A 1 212 ? 2.805 -7.808 4.579 1.00 96.69 212 ARG A CA 1
ATOM 1631 C C . ARG A 1 212 ? 1.957 -8.952 4.030 1.00 96.69 212 ARG A C 1
ATOM 1633 O O . ARG A 1 212 ? 1.970 -9.250 2.837 1.00 96.69 212 ARG A O 1
ATOM 1640 N N . GLN A 1 213 ? 1.191 -9.579 4.920 1.00 96.19 213 GLN A N 1
ATOM 1641 C CA . GLN A 1 213 ? 0.245 -10.624 4.539 1.00 96.19 213 GLN A CA 1
ATOM 1642 C C . GLN A 1 213 ? -0.755 -10.090 3.510 1.00 96.19 213 GLN A C 1
ATOM 1644 O O . GLN A 1 213 ? -1.321 -9.007 3.682 1.00 96.19 213 GLN A O 1
ATOM 1649 N N . VAL A 1 214 ? -1.002 -10.884 2.468 1.00 96.94 214 VAL A N 1
ATOM 1650 C CA . VAL A 1 214 ? -1.884 -10.518 1.353 1.00 96.94 214 VAL A CA 1
ATOM 1651 C C . VAL A 1 214 ? -3.288 -10.165 1.840 1.00 96.94 214 VAL A C 1
ATOM 1653 O O . VAL A 1 214 ? -3.834 -9.152 1.418 1.00 96.94 214 VAL A O 1
ATOM 1656 N N . ALA A 1 215 ? -3.849 -10.948 2.765 1.00 96.69 215 ALA A N 1
ATOM 1657 C CA . ALA A 1 215 ? -5.198 -10.724 3.28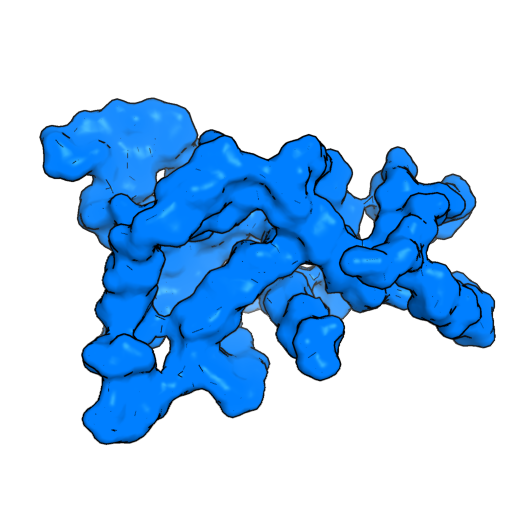1 1.00 96.69 215 ALA A CA 1
ATOM 1658 C C . ALA A 1 215 ? -5.330 -9.393 4.054 1.00 96.69 215 ALA A C 1
ATOM 1660 O O . ALA A 1 215 ? -6.350 -8.710 3.953 1.00 96.69 215 ALA A O 1
ATOM 1661 N N . VAL A 1 216 ? -4.272 -8.977 4.761 1.00 97.06 216 VAL A N 1
ATOM 1662 C CA . VAL A 1 216 ? -4.237 -7.697 5.487 1.00 97.06 216 VAL A CA 1
ATOM 1663 C C . VAL A 1 216 ? -4.182 -6.524 4.506 1.00 97.06 216 VAL A C 1
ATOM 1665 O O . VAL A 1 216 ? -4.986 -5.602 4.613 1.00 97.06 216 VAL A O 1
ATOM 1668 N N . ALA A 1 217 ? -3.298 -6.583 3.505 1.00 97.50 217 ALA A N 1
ATOM 1669 C CA . ALA A 1 217 ? -3.218 -5.556 2.462 1.00 97.50 217 ALA A CA 1
ATOM 1670 C C . ALA A 1 217 ? -4.505 -5.478 1.612 1.00 97.50 217 ALA A C 1
ATOM 1672 O O . ALA A 1 217 ? -4.948 -4.389 1.252 1.00 97.50 217 ALA A O 1
ATOM 1673 N N . ALA A 1 218 ? -5.144 -6.621 1.335 1.00 97.31 218 ALA A N 1
ATOM 1674 C CA . ALA A 1 218 ? -6.436 -6.677 0.654 1.00 97.31 218 ALA A CA 1
ATOM 1675 C C . ALA A 1 218 ? -7.533 -5.971 1.459 1.00 97.31 218 ALA A C 1
ATOM 1677 O O . ALA A 1 218 ? -8.337 -5.236 0.890 1.00 97.31 218 ALA A O 1
ATOM 1678 N N . THR A 1 219 ? -7.542 -6.160 2.780 1.00 97.31 219 THR A N 1
ATOM 1679 C CA . THR A 1 219 ? -8.493 -5.503 3.684 1.00 97.31 219 THR A CA 1
ATOM 1680 C C . THR A 1 219 ? -8.285 -3.989 3.722 1.00 97.31 219 THR A C 1
ATOM 1682 O O . THR A 1 219 ? -9.261 -3.248 3.661 1.00 97.31 219 THR A O 1
ATOM 1685 N N . GLU A 1 220 ? -7.037 -3.512 3.752 1.00 97.50 220 GLU A N 1
ATOM 1686 C CA . GLU A 1 220 ? -6.719 -2.074 3.689 1.00 97.50 220 GLU A CA 1
ATOM 1687 C C . GLU A 1 220 ? -7.215 -1.425 2.387 1.00 97.50 220 GLU A C 1
ATOM 1689 O O . GLU A 1 220 ? -7.812 -0.346 2.427 1.00 97.50 220 GLU A O 1
ATOM 1694 N N . LEU A 1 221 ? -7.014 -2.092 1.244 1.00 97.38 221 LEU A N 1
ATOM 1695 C CA . LEU A 1 221 ? -7.540 -1.639 -0.048 1.00 97.38 221 LEU A CA 1
ATOM 1696 C C . LEU A 1 221 ? -9.070 -1.676 -0.085 1.00 97.38 221 LEU A C 1
ATOM 1698 O O . LEU A 1 221 ? -9.691 -0.728 -0.556 1.00 97.38 221 LEU A O 1
ATOM 1702 N N . GLY A 1 222 ? -9.678 -2.752 0.421 1.00 96.75 222 GLY A N 1
ATOM 1703 C CA . GLY A 1 222 ? -11.129 -2.920 0.448 1.00 96.75 222 GLY A CA 1
ATOM 1704 C C . GLY A 1 222 ? -11.827 -1.868 1.307 1.00 96.75 222 GLY A C 1
ATOM 1705 O O . GLY A 1 222 ? -12.816 -1.287 0.870 1.00 96.75 222 GLY A O 1
ATOM 1706 N N . VAL A 1 223 ? -11.290 -1.573 2.495 1.00 96.31 223 VAL A N 1
ATOM 1707 C CA . VAL A 1 223 ? -11.813 -0.517 3.376 1.00 96.31 223 VAL A CA 1
ATOM 1708 C C . VAL A 1 223 ? -11.711 0.847 2.707 1.00 96.31 223 VAL A C 1
ATOM 1710 O O . VAL A 1 223 ? -12.708 1.563 2.653 1.00 96.31 223 VAL A O 1
ATOM 1713 N N . HIS A 1 224 ? -10.551 1.188 2.143 1.00 96.12 224 HIS A N 1
ATOM 1714 C CA . HIS A 1 224 ? -10.403 2.453 1.430 1.00 96.12 224 HIS A CA 1
ATOM 1715 C C . HIS A 1 224 ? -11.368 2.549 0.235 1.00 96.12 224 HIS A C 1
ATOM 1717 O O . HIS A 1 224 ? -12.017 3.575 0.065 1.00 96.12 224 HIS A O 1
ATOM 1723 N N . TYR A 1 225 ? -11.509 1.486 -0.561 1.00 95.12 225 TYR A N 1
ATOM 1724 C CA . TYR A 1 225 ? -12.394 1.465 -1.728 1.00 95.12 225 TYR A CA 1
ATOM 1725 C C . TYR A 1 225 ? -13.873 1.638 -1.353 1.00 95.12 225 TYR A C 1
ATOM 1727 O O . TYR A 1 225 ? -14.572 2.449 -1.953 1.00 95.12 225 TYR A O 1
ATOM 1735 N N . VAL A 1 226 ? -14.354 0.906 -0.345 1.00 93.06 226 VAL A N 1
ATOM 1736 C CA . VAL A 1 226 ? -15.766 0.953 0.072 1.00 93.06 226 VAL A CA 1
ATOM 1737 C C . VAL A 1 226 ? -16.113 2.275 0.753 1.00 93.06 226 VAL A C 1
ATOM 1739 O O . VAL A 1 226 ? -17.218 2.773 0.576 1.00 93.06 226 VAL A O 1
ATOM 1742 N N . CYS A 1 227 ? -15.194 2.846 1.533 1.00 84.88 227 CYS A N 1
ATOM 1743 C CA . CYS A 1 227 ? -15.460 4.049 2.322 1.00 84.88 227 CYS A CA 1
ATOM 1744 C C . CYS A 1 227 ? -15.109 5.365 1.604 1.00 84.88 227 CYS A C 1
ATOM 1746 O O . CYS A 1 227 ? -15.340 6.431 2.174 1.00 84.88 227 CYS A O 1
ATOM 1748 N N . SER A 1 228 ? -14.519 5.308 0.408 1.00 77.69 228 SER A N 1
ATOM 1749 C CA . SER A 1 228 ? -14.253 6.485 -0.437 1.00 77.69 228 SER A CA 1
ATOM 1750 C C . SER A 1 228 ? -15.311 6.698 -1.530 1.00 77.69 228 SER A C 1
ATOM 1752 O O . SER A 1 228 ? -15.264 7.726 -2.206 1.00 77.69 228 SER A O 1
ATOM 1754 N N . ASN A 1 229 ? -16.249 5.753 -1.685 1.00 54.62 229 ASN A N 1
ATOM 1755 C CA . ASN A 1 229 ? -17.371 5.798 -2.632 1.00 54.62 229 ASN A CA 1
ATOM 1756 C C . ASN A 1 229 ? -18.675 6.296 -1.995 1.00 54.62 229 ASN A C 1
ATOM 1758 O O . ASN A 1 229 ? -18.932 5.969 -0.814 1.00 54.62 229 ASN A O 1
#

Organism: NCBI:txid1245526

Secondary structure (DSSP, 8-state):
---PEEEEPPHHHHHHHT--SSEEEE-HHHHHHHHHSTT---HHHHHHHHHHHHTSTTS-GGGGHHHHHHHHHHH------S-EEEE-SSBEEEES---TTSSEEEEEETTEEEEEEEE-TTS-EEEEE-S---HHHHHHHHHHTBPPBTTTBBTTBSSHHHHHHHHHTSHHHHHHHHTT--EEEEETTSTTB-TTS-B-HHHHGGGGPPPPPHHHHHHHHHHHHHH--

Foldseek 3Di:
DQDWDFDFDDPVVCVVLVADGDTQTARPVQQVVQCVPPNDDPLLRSLQSLLAVLQDFPDPSVVCQRRNLSSLVVVFPDPQDQKDWFDDPFFIEIEHDDQQQAWWKFWDFALDTQKIWDADPVQGIYMFGQTQHRLVNLCLRRLLGGDQDPVQGRPNDVYSNRVLVVQLVDCVQVVCRVRRGIHMHTDHRGFQQDPVRDGNPSRVVCSPGDTDRRRSNSSSSVSSVVVVD